Protein AF-A0A8S8Z4C3-F1 (afdb_monomer_lite)

Radius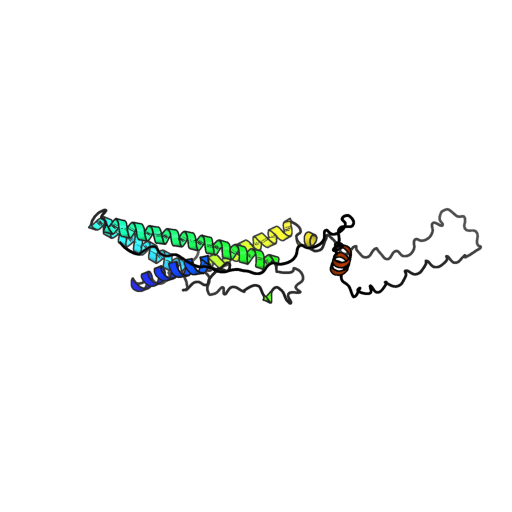 of gyration: 39.34 Å; chains: 1; bounding box: 91×54×125 Å

Secondary structure (DSSP, 8-state):
------PPPPPHHHHHHHHHHHHHHHHHHHT-SSPPPPSSTTHHHHHHHHHHHHHHHHHHHHHHH-S-HHHHHHHHHHHHHHHHHHHHHHHHHHHHHHHHHHHHHSS-TTS--SSSTTSSPPP-GGGS-HHHHHHHHHHHHHHHHHHHHTTHHHHHH-S------------PPP--TTS---S---PPPPPPPPPPPPP-----SS-HHHHHHHHS---SS-SS-PPPPPPPP----------------

Foldseek 3Di:
DDPPPQDPQDDPVVLVVLLVQLVVLLVVLVVDLAADFRPDPPSVSSLVSSLVVLVVVLVVCCVPPNDDPVSVVSVVVSVVSVVSVVSSVVSNLSSLLVLLLVLLVQDDPPPPPPDRNVPRDDDPCVRDDPVSVVSSVVSNVVNVVVCVVVVVVCVVVPVPDPPVPPPPPPDDDPPPVPDDDDPDDDDDDPDDPDDDPDPPPDDPPDDPVNVVVVVPPDPPDDPDDDDDDDDDDDDDDDDDDDDDDDDDD

Structure (mmCIF, N/CA/C/O backbone):
data_AF-A0A8S8Z4C3-F1
#
_entry.id   AF-A0A8S8Z4C3-F1
#
loop_
_atom_site.group_PDB
_atom_site.id
_atom_site.type_symbol
_atom_site.label_atom_id
_atom_site.label_alt_id
_atom_site.label_comp_id
_atom_site.label_asym_id
_atom_site.label_entity_id
_atom_site.lab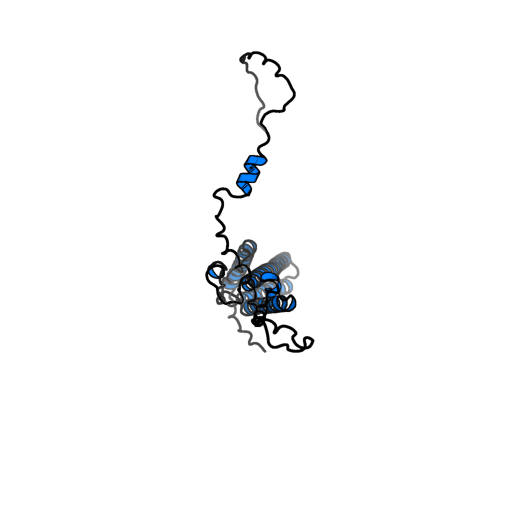el_seq_id
_atom_site.pdbx_PDB_ins_code
_atom_site.Cartn_x
_atom_site.Cartn_y
_atom_site.Cartn_z
_atom_site.occupancy
_atom_site.B_iso_or_equiv
_atom_site.auth_seq_id
_atom_site.auth_comp_id
_atom_site.auth_asym_id
_atom_site.auth_atom_id
_atom_site.pdbx_PDB_model_num
ATOM 1 N N . MET A 1 1 ? -16.484 -8.962 -13.373 1.00 37.50 1 MET A N 1
ATOM 2 C CA . MET A 1 1 ? -16.724 -9.722 -12.133 1.00 37.50 1 MET A CA 1
ATOM 3 C C . MET A 1 1 ? -15.417 -10.395 -11.761 1.00 37.50 1 MET A C 1
ATOM 5 O O . MET A 1 1 ? -14.929 -11.160 -12.578 1.00 37.50 1 MET A O 1
ATOM 9 N N . ASN A 1 2 ? -14.818 -10.061 -10.619 1.00 39.28 2 ASN A N 1
ATOM 10 C CA . ASN A 1 2 ? -13.717 -10.845 -10.065 1.00 39.28 2 ASN A CA 1
ATOM 11 C C . ASN A 1 2 ? -14.180 -11.305 -8.689 1.00 39.28 2 ASN A C 1
ATOM 13 O O . ASN A 1 2 ? -14.607 -10.475 -7.886 1.00 39.28 2 ASN A O 1
ATOM 17 N N . ASP A 1 3 ? -14.197 -12.617 -8.508 1.00 39.12 3 ASP A N 1
ATOM 18 C CA . ASP A 1 3 ? -14.595 -13.302 -7.290 1.00 39.12 3 ASP A CA 1
ATOM 19 C C . ASP A 1 3 ? -13.751 -12.731 -6.147 1.00 39.12 3 ASP A C 1
ATOM 21 O O . ASP A 1 3 ? -12.524 -12.864 -6.126 1.00 39.12 3 ASP A O 1
ATOM 25 N N . GLY A 1 4 ? -14.394 -11.960 -5.269 1.00 44.44 4 GLY A N 1
ATOM 26 C CA . GLY A 1 4 ? -13.768 -11.463 -4.060 1.00 44.44 4 GLY A CA 1
ATOM 27 C C . GLY A 1 4 ? -13.493 -12.675 -3.200 1.00 44.44 4 GLY A C 1
ATOM 28 O O . GLY A 1 4 ? -14.388 -13.102 -2.481 1.00 44.44 4 GLY A O 1
ATOM 29 N N . GLY A 1 5 ? -12.291 -13.242 -3.333 1.00 46.22 5 GLY A N 1
ATOM 30 C CA . GLY A 1 5 ? -11.798 -14.304 -2.473 1.00 46.22 5 GLY A CA 1
ATOM 31 C C . GLY A 1 5 ? -11.971 -13.844 -1.037 1.00 46.22 5 GLY A C 1
ATOM 32 O O . GLY A 1 5 ? -11.206 -13.004 -0.556 1.00 46.22 5 GLY A O 1
ATOM 33 N N . ASP A 1 6 ? -13.049 -14.321 -0.420 1.00 54.38 6 ASP A N 1
ATOM 34 C CA . ASP A 1 6 ? -13.519 -13.874 0.878 1.00 54.38 6 ASP A CA 1
ATOM 35 C C . ASP A 1 6 ? -12.484 -14.353 1.887 1.00 54.38 6 ASP A C 1
ATOM 37 O O . ASP A 1 6 ? -12.445 -15.520 2.286 1.00 54.38 6 ASP A O 1
ATOM 41 N N . ALA A 1 7 ? -11.524 -13.476 2.182 1.00 65.06 7 ALA A N 1
ATOM 42 C CA . ALA A 1 7 ? -10.477 -13.777 3.133 1.00 65.06 7 ALA A CA 1
ATOM 43 C C . ALA A 1 7 ? -11.169 -14.165 4.448 1.00 65.06 7 ALA A C 1
ATOM 45 O O . ALA A 1 7 ? -12.062 -13.439 4.896 1.00 65.06 7 ALA A O 1
ATOM 46 N N . PRO A 1 8 ? -10.792 -15.295 5.070 1.00 79.75 8 PRO A N 1
ATOM 47 C CA . PRO A 1 8 ? -11.496 -15.812 6.232 1.00 79.75 8 PRO A CA 1
ATOM 48 C C . PRO A 1 8 ? -11.616 -14.731 7.305 1.00 79.75 8 PRO A C 1
ATOM 50 O O . PRO A 1 8 ? -10.651 -14.017 7.591 1.00 79.75 8 PRO A O 1
ATOM 53 N N . ARG A 1 9 ? -12.819 -14.593 7.875 1.00 90.00 9 ARG A N 1
ATOM 54 C CA . ARG A 1 9 ? -13.124 -13.546 8.854 1.00 90.00 9 ARG A CA 1
ATOM 55 C C . ARG A 1 9 ? -12.132 -13.592 10.016 1.00 90.00 9 ARG A C 1
ATOM 57 O O . ARG A 1 9 ? -12.025 -14.600 10.714 1.00 90.00 9 ARG A O 1
ATOM 64 N N . LEU A 1 10 ? -11.442 -12.480 10.243 1.00 92.56 10 LEU A N 1
ATOM 65 C CA . LEU A 1 10 ? -10.405 -12.376 11.261 1.00 92.56 10 LEU A CA 1
ATOM 66 C C . LEU A 1 10 ? -11.000 -12.242 12.668 1.00 92.56 10 LEU A C 1
ATOM 68 O O . LEU A 1 10 ? -11.960 -11.505 12.904 1.00 92.56 10 LEU A O 1
ATOM 72 N N . ASN A 1 11 ? -10.393 -12.932 13.632 1.00 95.00 11 ASN A N 1
ATOM 73 C CA . ASN A 1 11 ? -10.704 -12.770 15.049 1.00 95.00 11 ASN A CA 1
ATOM 74 C C . ASN A 1 11 ? -9.998 -11.535 15.647 1.00 95.00 11 ASN A C 1
ATOM 76 O O . ASN A 1 11 ? -9.065 -10.978 15.070 1.00 95.00 11 ASN A O 1
ATOM 80 N N . LYS A 1 12 ? -10.402 -11.117 16.854 1.00 93.94 12 LYS A N 1
ATOM 81 C CA . LYS A 1 12 ? -9.874 -9.901 17.503 1.00 93.94 12 LYS A CA 1
ATOM 82 C C . LYS A 1 12 ? -8.351 -9.911 17.697 1.00 93.94 12 LYS A C 1
ATOM 84 O O . LYS A 1 12 ? -7.715 -8.870 17.566 1.00 93.94 12 LYS A O 1
ATOM 89 N N . HIS A 1 13 ? -7.761 -11.068 17.997 1.00 96.25 13 HIS A N 1
ATOM 90 C CA . HIS A 1 13 ? -6.309 -11.192 18.135 1.00 96.25 13 HIS A CA 1
ATOM 91 C C . HIS A 1 13 ? -5.609 -11.022 16.781 1.00 96.25 13 HIS A C 1
ATOM 93 O O . HIS A 1 13 ? -4.647 -10.268 16.676 1.00 96.25 13 HIS A O 1
ATOM 99 N N . GLN A 1 14 ? -6.124 -11.668 15.733 1.00 96.25 14 GLN A N 1
ATOM 100 C CA . GLN A 1 14 ? -5.611 -11.532 14.372 1.00 96.25 14 GLN A CA 1
ATOM 101 C C . GLN A 1 14 ? -5.693 -10.081 13.889 1.00 96.25 14 GLN A C 1
ATOM 103 O O . GLN A 1 14 ? -4.719 -9.587 13.335 1.00 96.25 14 GLN A O 1
ATOM 108 N N . LEU A 1 15 ? -6.786 -9.366 14.173 1.00 97.00 15 LEU A N 1
ATOM 109 C CA . LEU A 1 15 ? -6.924 -7.945 13.834 1.00 97.00 15 LEU A CA 1
ATOM 110 C C . LEU A 1 15 ? -5.824 -7.076 14.464 1.00 97.00 15 LEU A C 1
ATOM 112 O O . LEU A 1 15 ? -5.254 -6.223 13.786 1.00 97.00 15 LEU A O 1
ATOM 116 N N . LEU A 1 16 ? -5.473 -7.325 15.731 1.00 96.75 16 LEU A N 1
ATOM 117 C CA . LEU A 1 16 ? -4.364 -6.629 16.395 1.00 96.75 16 LEU A CA 1
ATOM 118 C C . LEU A 1 16 ? -3.007 -6.976 15.771 1.00 96.75 16 LEU A C 1
ATOM 120 O O . LEU A 1 16 ? -2.140 -6.110 15.659 1.00 96.75 16 LEU A O 1
ATOM 124 N N . THR A 1 17 ? -2.806 -8.228 15.358 1.00 97.56 17 THR A N 1
ATOM 125 C CA . THR A 1 17 ? -1.595 -8.631 14.632 1.00 97.56 17 THR A CA 1
ATOM 126 C C . THR A 1 17 ? -1.506 -7.935 13.276 1.00 97.56 17 THR A C 1
ATOM 128 O O . THR A 1 17 ? -0.437 -7.440 12.927 1.00 97.56 17 THR A O 1
ATOM 131 N N . ILE A 1 18 ? -2.617 -7.829 12.541 1.00 98.06 18 ILE A N 1
ATOM 132 C CA . ILE A 1 18 ? -2.662 -7.126 11.255 1.00 98.06 18 ILE A CA 1
ATOM 133 C C . ILE A 1 18 ? -2.342 -5.643 11.433 1.00 98.06 18 ILE A C 1
ATOM 135 O O . ILE A 1 18 ? -1.496 -5.123 10.710 1.00 98.06 18 ILE A O 1
ATOM 139 N N . GLU A 1 19 ? -2.921 -4.976 12.431 1.00 98.06 19 GLU A N 1
ATOM 140 C CA . GLU A 1 19 ? -2.606 -3.576 12.743 1.00 98.06 19 GLU A CA 1
ATOM 141 C C . GLU A 1 19 ? -1.113 -3.369 13.031 1.00 98.06 19 GLU A C 1
ATOM 143 O O . GLU A 1 19 ? -0.494 -2.462 12.476 1.00 98.06 19 GLU A O 1
ATOM 148 N N . LYS A 1 20 ? -0.500 -4.239 13.845 1.00 98.19 20 LYS A N 1
ATOM 149 C CA . LYS A 1 20 ? 0.949 -4.189 14.100 1.00 98.19 20 LYS A CA 1
ATOM 150 C C . LYS A 1 20 ? 1.749 -4.396 12.818 1.00 98.19 20 LYS A C 1
ATOM 152 O O . LYS A 1 20 ? 2.650 -3.613 12.529 1.00 98.19 20 LYS A O 1
ATOM 157 N N . SER A 1 21 ? 1.380 -5.403 12.028 1.00 97.88 21 SER A N 1
ATOM 158 C CA . SER A 1 21 ? 2.057 -5.716 10.770 1.00 97.88 21 SER A CA 1
ATOM 159 C C . SER A 1 21 ? 1.956 -4.575 9.751 1.00 97.88 21 SER A C 1
ATOM 161 O O . SER A 1 21 ? 2.918 -4.326 9.033 1.00 97.88 21 SER A O 1
ATOM 163 N N . LEU A 1 22 ? 0.848 -3.824 9.741 1.00 98.44 22 LEU A N 1
ATOM 164 C CA . LEU A 1 22 ? 0.665 -2.637 8.907 1.00 98.44 22 LEU A CA 1
ATOM 165 C C . LEU A 1 22 ? 1.674 -1.545 9.270 1.00 98.44 22 LEU A C 1
ATOM 167 O O . LEU A 1 22 ? 2.366 -1.033 8.390 1.00 98.44 22 LEU A O 1
ATOM 171 N N . PHE A 1 23 ? 1.802 -1.218 10.558 1.00 98.38 23 PHE A N 1
ATOM 172 C CA . PHE A 1 23 ? 2.771 -0.218 11.010 1.00 98.38 23 PHE A CA 1
ATOM 173 C C . PHE A 1 23 ? 4.218 -0.662 10.774 1.00 98.38 23 PHE A C 1
ATOM 175 O O . PHE A 1 23 ? 5.055 0.141 10.354 1.00 98.38 23 PHE A O 1
ATOM 182 N N . GLU A 1 24 ? 4.524 -1.936 11.013 1.00 97.94 24 GLU A N 1
ATOM 183 C CA . GLU A 1 24 ? 5.851 -2.499 10.759 1.00 97.94 24 GLU A CA 1
ATOM 184 C C . GLU A 1 24 ? 6.206 -2.478 9.271 1.00 97.94 24 GLU A C 1
ATOM 186 O O . GLU A 1 24 ? 7.305 -2.051 8.912 1.00 97.94 24 GLU A O 1
ATOM 191 N N . LEU A 1 25 ? 5.278 -2.883 8.402 1.00 98.00 25 LEU A N 1
ATOM 192 C CA . LEU A 1 25 ? 5.465 -2.863 6.956 1.00 98.00 25 LEU A CA 1
ATOM 193 C C . LEU A 1 25 ? 5.648 -1.431 6.443 1.00 98.00 25 LEU A C 1
ATOM 195 O O . LEU A 1 25 ? 6.581 -1.177 5.685 1.00 98.00 25 LEU A O 1
ATOM 199 N N . ALA A 1 26 ? 4.833 -0.477 6.905 1.00 97.75 26 ALA A N 1
ATOM 200 C CA . ALA A 1 26 ? 4.987 0.940 6.565 1.00 97.75 26 ALA A CA 1
ATOM 201 C C . ALA A 1 26 ? 6.362 1.483 6.962 1.00 97.75 26 ALA A C 1
ATOM 203 O O . ALA A 1 26 ? 7.006 2.193 6.186 1.00 97.75 26 ALA A O 1
ATOM 204 N N . ARG A 1 27 ? 6.855 1.102 8.144 1.00 97.50 27 ARG A N 1
ATOM 205 C CA . ARG A 1 27 ? 8.189 1.490 8.605 1.00 97.50 27 ARG A CA 1
ATOM 206 C C . ARG A 1 27 ? 9.293 0.893 7.733 1.00 97.50 27 ARG A C 1
ATOM 208 O O . ARG A 1 27 ? 10.196 1.629 7.346 1.00 97.50 27 ARG A O 1
ATOM 215 N N . LYS A 1 28 ? 9.208 -0.404 7.414 1.00 97.00 28 LYS A N 1
ATOM 216 C CA . LYS A 1 28 ? 10.177 -1.103 6.552 1.00 97.00 28 LYS A CA 1
ATOM 217 C C . LYS A 1 28 ? 10.195 -0.511 5.144 1.00 97.00 28 LYS A C 1
ATOM 219 O O . LYS A 1 28 ? 11.266 -0.168 4.650 1.00 97.00 28 LYS A O 1
ATOM 224 N N . GLN A 1 29 ? 9.022 -0.307 4.542 1.00 96.62 29 GLN A N 1
ATOM 225 C CA . GLN A 1 29 ? 8.905 0.253 3.197 1.00 96.62 29 GLN A CA 1
ATOM 226 C C . GLN A 1 29 ? 9.472 1.669 3.126 1.00 96.62 29 GLN A C 1
ATOM 228 O O . GLN A 1 29 ? 10.142 2.007 2.162 1.00 96.62 29 GLN A O 1
ATOM 233 N N . LYS A 1 30 ? 9.269 2.499 4.156 1.00 96.19 30 LYS A N 1
ATOM 234 C CA . LYS A 1 30 ? 9.822 3.861 4.185 1.00 96.19 30 LYS A CA 1
ATOM 235 C C . LYS A 1 30 ? 11.354 3.895 4.089 1.00 96.19 30 LYS A C 1
ATOM 237 O O . LYS A 1 30 ? 11.903 4.876 3.602 1.00 96.19 30 LYS A O 1
ATOM 242 N N . SER A 1 31 ? 12.032 2.857 4.575 1.00 93.38 31 SER A N 1
ATOM 243 C CA . SER A 1 31 ? 13.496 2.742 4.533 1.00 93.38 31 SER A CA 1
ATOM 244 C C . SER A 1 31 ? 14.043 2.023 3.296 1.00 93.38 31 SER A C 1
ATOM 246 O O . SER A 1 31 ? 15.258 1.912 3.169 1.00 93.38 31 SER A O 1
ATOM 248 N N . GLN A 1 32 ? 13.184 1.510 2.412 1.00 90.88 32 GLN A N 1
ATOM 249 C CA . GLN A 1 32 ? 13.591 0.693 1.270 1.00 90.88 32 GLN A CA 1
ATOM 250 C C . GLN A 1 32 ? 13.016 1.253 -0.033 1.00 90.88 32 GLN A C 1
ATOM 252 O O . GLN A 1 32 ? 11.816 1.498 -0.140 1.00 90.88 32 GLN A O 1
ATOM 257 N N . ALA A 1 33 ? 13.877 1.418 -1.037 1.00 86.62 33 ALA A N 1
ATOM 258 C CA . ALA A 1 33 ? 13.466 1.804 -2.390 1.00 86.62 33 ALA A CA 1
ATOM 259 C C . ALA A 1 33 ? 12.796 0.644 -3.154 1.00 86.62 33 ALA A C 1
ATOM 261 O O . ALA A 1 33 ? 12.087 0.858 -4.130 1.00 86.62 33 ALA A O 1
ATOM 262 N N . ILE A 1 34 ? 12.994 -0.591 -2.688 1.00 90.69 34 ILE A N 1
ATOM 263 C CA . ILE A 1 34 ? 12.440 -1.804 -3.291 1.00 90.69 34 ILE A CA 1
ATOM 264 C C . ILE A 1 34 ? 11.135 -2.173 -2.566 1.00 90.69 34 ILE A C 1
ATOM 266 O O . ILE A 1 34 ? 11.034 -1.968 -1.349 1.00 90.69 34 ILE A O 1
ATOM 270 N N . PRO A 1 35 ? 10.108 -2.674 -3.277 1.00 94.06 35 PRO A N 1
ATOM 271 C CA . PRO A 1 35 ? 8.883 -3.155 -2.649 1.00 94.06 35 PRO A CA 1
ATOM 272 C C . PRO A 1 35 ? 9.168 -4.227 -1.593 1.00 94.06 35 PRO A C 1
ATOM 274 O O . PRO A 1 35 ? 9.765 -5.256 -1.882 1.00 94.06 35 PRO A O 1
ATOM 277 N N . VAL A 1 36 ? 8.725 -3.985 -0.361 1.00 95.88 36 VAL A N 1
ATOM 278 C CA . VAL A 1 36 ? 8.862 -4.938 0.747 1.00 95.88 36 VAL A CA 1
ATOM 279 C C . VAL A 1 36 ? 7.817 -6.041 0.605 1.00 95.88 36 VAL A C 1
ATOM 281 O O . VAL A 1 36 ? 6.672 -5.781 0.233 1.00 95.88 36 VAL A O 1
ATOM 284 N N . ASP A 1 37 ? 8.171 -7.266 0.960 1.00 95.88 37 ASP A N 1
ATOM 285 C CA . ASP A 1 37 ? 7.231 -8.385 0.979 1.00 95.88 37 ASP A CA 1
ATOM 286 C C . ASP A 1 37 ? 6.060 -8.164 1.940 1.00 95.88 37 ASP A C 1
ATOM 288 O O . ASP A 1 37 ? 6.213 -7.625 3.044 1.00 95.88 37 ASP A O 1
ATOM 292 N N . LEU A 1 38 ? 4.873 -8.620 1.535 1.00 96.19 38 LEU A N 1
ATOM 293 C CA . LEU A 1 38 ? 3.713 -8.615 2.413 1.00 96.19 38 LEU A CA 1
ATOM 294 C C . LEU A 1 38 ? 3.900 -9.663 3.525 1.00 96.19 38 LEU A C 1
ATOM 296 O O . LEU A 1 38 ? 4.363 -10.776 3.265 1.00 96.19 38 LEU A O 1
ATOM 300 N N . PRO A 1 39 ? 3.524 -9.342 4.776 1.00 94.44 39 PRO A N 1
ATOM 301 C CA . PRO A 1 39 ? 3.736 -10.233 5.915 1.00 94.44 39 PRO A CA 1
ATOM 302 C C . PRO A 1 39 ? 2.797 -11.445 5.907 1.00 94.44 39 PRO A C 1
ATOM 304 O O . PRO A 1 39 ? 3.111 -12.465 6.518 1.00 94.44 39 PRO A O 1
ATOM 307 N N . VAL A 1 40 ? 1.639 -11.326 5.250 1.00 92.38 40 VAL A N 1
ATOM 308 C CA . VAL A 1 40 ? 0.621 -12.375 5.140 1.00 92.38 40 VAL A CA 1
ATOM 309 C C . VAL A 1 40 ? -0.022 -12.358 3.748 1.00 92.38 40 VAL A C 1
ATOM 311 O O . VAL A 1 40 ? -0.118 -11.288 3.137 1.00 92.38 40 VAL A O 1
ATOM 314 N N . PRO A 1 41 ? -0.520 -13.506 3.254 1.00 90.88 41 PRO A N 1
ATOM 315 C CA . PRO A 1 41 ? -1.389 -13.542 2.082 1.00 90.88 41 PRO A CA 1
ATOM 316 C C . PRO A 1 41 ? -2.656 -12.705 2.302 1.00 90.88 41 PRO A C 1
ATOM 318 O O . PRO A 1 41 ? -3.131 -12.581 3.431 1.00 90.88 41 PRO A O 1
ATOM 321 N N . ALA A 1 42 ? -3.220 -12.146 1.226 1.00 92.31 42 ALA A N 1
ATOM 322 C CA . ALA A 1 42 ? -4.431 -11.315 1.280 1.00 92.31 42 ALA A CA 1
ATOM 323 C C . ALA A 1 42 ? -4.352 -10.176 2.325 1.00 92.31 42 ALA A C 1
ATOM 325 O O . ALA A 1 42 ? -5.330 -9.850 3.010 1.00 92.31 42 ALA A O 1
ATOM 326 N N . PHE A 1 43 ? -3.168 -9.571 2.467 1.00 96.25 43 PHE A N 1
ATOM 327 C CA . PHE A 1 43 ? -2.898 -8.510 3.439 1.00 96.25 43 PHE A CA 1
ATOM 328 C C . PHE A 1 43 ? -3.872 -7.333 3.306 1.00 96.25 43 PHE A C 1
ATOM 330 O O . PHE A 1 43 ? -4.450 -6.903 4.302 1.00 96.25 43 PHE A O 1
ATOM 337 N N . TRP A 1 44 ? -4.120 -6.847 2.088 1.00 96.81 44 TRP A N 1
ATOM 338 C CA . TRP A 1 44 ? -5.021 -5.713 1.867 1.00 96.81 44 TRP A CA 1
ATOM 339 C C . TRP A 1 44 ? -6.470 -6.023 2.250 1.00 96.81 44 TRP A C 1
ATOM 341 O O . TRP A 1 44 ? -7.115 -5.204 2.906 1.00 96.81 44 TRP A O 1
ATOM 351 N N . SER A 1 45 ? -6.955 -7.232 1.954 1.00 96.31 45 SER A N 1
ATOM 352 C CA . SER A 1 45 ? -8.267 -7.700 2.418 1.00 96.31 45 SER A CA 1
ATOM 353 C C . SER A 1 45 ? -8.335 -7.754 3.948 1.00 96.31 45 SER A C 1
ATOM 355 O O . SER A 1 45 ? -9.317 -7.317 4.546 1.00 96.31 45 SER A O 1
ATOM 357 N N . SER A 1 46 ? -7.262 -8.217 4.596 1.00 97.06 46 SER A N 1
ATOM 358 C CA . SER A 1 46 ? -7.141 -8.264 6.060 1.00 97.06 46 SER A CA 1
ATOM 359 C C . SER A 1 46 ? -7.155 -6.867 6.696 1.00 97.06 46 SER A C 1
ATOM 361 O O . SER A 1 46 ? -7.813 -6.648 7.714 1.00 97.06 46 SER A O 1
ATOM 363 N N . VAL A 1 47 ? -6.477 -5.894 6.078 1.00 98.00 47 VAL A N 1
ATOM 364 C CA . VAL A 1 47 ? -6.522 -4.475 6.473 1.00 98.00 47 VAL A CA 1
ATOM 365 C C . VAL A 1 47 ? -7.928 -3.895 6.280 1.00 98.00 47 VAL A C 1
ATOM 367 O O . VAL A 1 47 ? -8.402 -3.142 7.131 1.00 98.00 47 VAL A O 1
ATOM 370 N N . GLY A 1 48 ? -8.631 -4.286 5.213 1.00 97.69 48 GLY A N 1
ATOM 371 C CA . GLY A 1 48 ? -10.036 -3.935 4.996 1.00 97.69 48 GLY A CA 1
ATOM 372 C C . GLY A 1 48 ? -10.943 -4.421 6.130 1.00 97.69 48 GLY A C 1
ATOM 373 O O . GLY A 1 48 ? -11.705 -3.629 6.686 1.00 97.69 48 GLY A O 1
ATOM 374 N N . GLN A 1 49 ? -10.801 -5.684 6.548 1.00 97.62 49 GLN A N 1
ATOM 375 C CA . GLN A 1 49 ? -11.542 -6.232 7.693 1.00 97.62 49 GLN A CA 1
ATOM 376 C C . GLN A 1 49 ? -11.221 -5.499 9.005 1.00 97.62 49 GLN A C 1
ATOM 378 O O . GLN A 1 49 ? -12.120 -5.250 9.809 1.00 97.62 49 GLN A O 1
ATOM 383 N N . LEU A 1 50 ? -9.958 -5.107 9.220 1.00 98.19 50 LEU A N 1
ATOM 384 C CA . LEU A 1 50 ? -9.555 -4.291 10.370 1.00 98.19 50 LEU A CA 1
ATOM 385 C C . LEU A 1 50 ? -10.264 -2.934 10.388 1.00 98.19 50 LEU A C 1
ATOM 387 O O . LEU A 1 50 ? -10.807 -2.549 11.424 1.00 98.19 50 LEU A O 1
ATOM 391 N N . LEU A 1 51 ? -10.280 -2.220 9.262 1.00 98.44 51 LEU A N 1
ATOM 392 C CA . LEU A 1 51 ? -10.947 -0.921 9.162 1.00 98.44 51 LEU A CA 1
ATOM 393 C C . LEU A 1 51 ? -12.452 -1.043 9.417 1.00 98.44 51 LEU A C 1
ATOM 395 O O . LEU A 1 51 ? -12.981 -0.302 10.242 1.00 98.44 51 LEU A O 1
ATOM 399 N N . GLN A 1 52 ? -13.113 -2.029 8.804 1.00 98.19 52 GLN A N 1
ATOM 400 C CA . GLN A 1 52 ? -14.540 -2.295 9.016 1.00 98.19 52 GLN A CA 1
ATOM 401 C C . GLN A 1 52 ? -14.856 -2.626 10.480 1.00 98.19 52 GLN A C 1
ATOM 403 O O . GLN A 1 52 ? -15.825 -2.115 11.039 1.00 98.19 52 GLN A O 1
ATOM 408 N N . HIS A 1 53 ? -14.027 -3.445 11.134 1.00 98.06 53 HIS A N 1
ATOM 409 C CA . HIS A 1 53 ? -14.186 -3.751 12.555 1.00 98.06 53 HIS A CA 1
ATOM 410 C C . HIS A 1 53 ? -14.067 -2.491 13.425 1.00 98.06 53 HIS A C 1
ATOM 412 O O . HIS A 1 53 ? -14.868 -2.291 14.334 1.00 98.06 53 HIS A O 1
ATOM 418 N N . LEU A 1 54 ? -13.076 -1.633 13.166 1.00 98.19 54 LEU A N 1
ATOM 419 C CA . LEU A 1 54 ? -12.877 -0.395 13.926 1.00 98.19 54 LEU A CA 1
ATOM 420 C C . LEU A 1 54 ? -13.996 0.629 13.691 1.00 98.19 54 LEU A C 1
ATOM 422 O O . LEU A 1 54 ? -14.381 1.338 14.619 1.00 98.19 54 LEU A O 1
ATOM 426 N N . GLU A 1 55 ? -14.527 0.699 12.471 1.00 98.38 55 GLU A N 1
ATOM 427 C CA . GLU A 1 55 ? -15.700 1.509 12.134 1.00 98.38 55 GLU A CA 1
ATOM 428 C C . GLU A 1 55 ? -16.950 1.024 12.873 1.00 98.38 55 GLU A C 1
ATOM 430 O O . GLU A 1 55 ? -17.666 1.839 13.457 1.00 98.38 55 GLU A O 1
ATOM 435 N N . ALA A 1 56 ? -17.184 -0.291 12.897 1.00 98.00 56 ALA A N 1
ATOM 436 C CA . ALA A 1 56 ? -18.306 -0.890 13.610 1.00 98.00 56 ALA A CA 1
ATOM 437 C C . ALA A 1 56 ? -18.210 -0.657 15.127 1.00 98.00 56 ALA A C 1
ATOM 439 O O . ALA A 1 56 ? -19.176 -0.189 15.724 1.00 98.00 56 ALA A O 1
ATOM 440 N N . ASP A 1 57 ? -17.039 -0.891 15.729 1.00 96.88 57 ASP A N 1
ATOM 441 C CA . ASP A 1 57 ? -16.790 -0.667 17.163 1.00 96.88 57 ASP A CA 1
ATOM 442 C C . ASP A 1 57 ? -16.970 0.816 17.549 1.00 96.88 57 ASP A C 1
ATOM 444 O O . ASP A 1 57 ? -17.543 1.149 18.591 1.00 96.88 57 ASP A O 1
ATOM 448 N N . LEU A 1 58 ? -16.537 1.744 16.687 1.00 98.25 58 LEU A N 1
ATOM 449 C CA . LEU A 1 58 ? -16.789 3.174 16.872 1.00 98.25 58 LEU A CA 1
ATOM 450 C C . LEU A 1 58 ? -18.288 3.503 16.791 1.00 98.25 58 LEU A C 1
ATOM 452 O O . LEU A 1 58 ? -18.799 4.226 17.647 1.00 98.25 58 LEU A O 1
ATOM 456 N N . ALA A 1 59 ? -18.989 2.982 15.782 1.00 98.25 59 ALA A N 1
ATOM 457 C CA . ALA A 1 59 ? -20.413 3.235 15.582 1.00 98.25 59 ALA A CA 1
ATOM 458 C C . ALA A 1 59 ? -21.271 2.674 16.726 1.00 98.25 59 ALA A C 1
ATOM 460 O O . ALA A 1 59 ? -22.204 3.341 17.171 1.00 98.25 59 ALA A O 1
ATOM 461 N N . GLU A 1 60 ? -20.935 1.485 17.229 1.00 97.62 60 GLU A N 1
ATOM 462 C CA . GLU A 1 60 ? -21.567 0.870 18.400 1.00 97.62 60 GLU A CA 1
ATOM 463 C C . GLU A 1 60 ? -21.355 1.733 19.649 1.00 97.62 60 GLU A C 1
ATOM 465 O O . GLU A 1 60 ? -22.315 2.108 20.315 1.00 97.62 60 GLU A O 1
ATOM 470 N N . THR A 1 61 ? -20.123 2.198 19.887 1.00 97.94 61 THR A N 1
ATOM 471 C CA . THR A 1 61 ? -19.814 3.087 21.024 1.00 97.94 61 THR A CA 1
ATOM 472 C C . THR A 1 61 ? -20.626 4.384 20.984 1.00 97.94 61 THR A C 1
ATOM 474 O O . THR A 1 61 ? -21.140 4.831 22.011 1.00 97.94 61 THR A O 1
ATOM 477 N N . ILE A 1 62 ? -20.753 4.996 19.802 1.00 98.06 62 ILE A N 1
ATOM 478 C CA . ILE A 1 62 ? -21.540 6.222 19.619 1.00 98.06 62 ILE A CA 1
ATOM 479 C C . ILE A 1 62 ? -23.032 5.949 19.826 1.00 98.06 62 ILE A C 1
ATOM 481 O O . ILE A 1 62 ? -23.722 6.783 20.409 1.00 98.06 62 ILE A O 1
ATOM 485 N N . ARG A 1 63 ? -23.539 4.799 19.375 1.00 97.94 63 ARG A N 1
ATOM 486 C CA . ARG A 1 63 ? -24.947 4.426 19.547 1.00 97.94 63 ARG A CA 1
ATOM 487 C C . ARG A 1 63 ? -25.297 4.172 21.013 1.00 97.94 63 ARG A C 1
ATOM 489 O O . ARG A 1 63 ? -26.330 4.650 21.468 1.00 97.94 63 ARG A O 1
ATOM 496 N N . ASP A 1 64 ? -24.432 3.470 21.737 1.00 97.25 64 ASP A N 1
ATOM 497 C CA . ASP A 1 64 ? -24.701 3.037 23.110 1.00 97.25 64 ASP A CA 1
ATOM 498 C C . ASP A 1 64 ? -24.479 4.149 24.138 1.00 97.25 64 ASP A C 1
ATOM 500 O O . ASP A 1 64 ? -25.186 4.230 25.141 1.00 97.25 64 ASP A O 1
ATOM 504 N N . ARG A 1 65 ? -23.461 4.992 23.922 1.00 94.69 65 ARG A N 1
ATOM 505 C CA . ARG A 1 65 ? -22.989 5.968 24.921 1.00 94.69 65 ARG A CA 1
ATOM 506 C C . ARG A 1 65 ? -22.939 7.405 24.406 1.00 94.69 65 ARG A C 1
ATOM 508 O O . ARG A 1 65 ? -22.647 8.312 25.182 1.00 94.69 65 ARG A O 1
ATOM 515 N N . GLY A 1 66 ? -23.205 7.635 23.122 1.00 94.88 66 GLY A N 1
ATOM 516 C CA . GLY A 1 66 ? -23.044 8.942 22.488 1.00 94.88 66 GLY A CA 1
ATOM 517 C C . GLY A 1 66 ? -21.583 9.300 22.195 1.00 94.88 66 GLY A C 1
ATOM 518 O O . GLY A 1 66 ? -20.664 8.483 22.298 1.00 94.88 66 GLY A O 1
ATOM 519 N N . MET A 1 67 ? -21.350 10.562 21.823 1.00 95.81 67 MET A N 1
ATOM 520 C CA . MET A 1 67 ? -20.012 11.063 21.497 1.00 95.81 67 MET A CA 1
ATOM 521 C C . MET A 1 67 ? -19.191 11.347 22.763 1.00 95.81 67 MET A C 1
ATOM 523 O O . MET A 1 67 ? -19.097 12.479 23.232 1.00 95.81 67 MET A O 1
ATOM 527 N N . THR A 1 68 ? -18.593 10.299 23.320 1.00 97.19 68 THR A N 1
ATOM 528 C CA . THR A 1 68 ? -17.774 10.347 24.541 1.00 97.19 68 THR A CA 1
ATOM 529 C C . THR A 1 68 ? -16.273 10.449 24.240 1.00 97.19 68 THR A C 1
ATOM 531 O O . THR A 1 68 ? -15.838 10.325 23.094 1.00 97.19 68 THR A O 1
ATOM 534 N N . ALA A 1 69 ? -15.446 10.625 25.279 1.00 97.81 69 ALA A N 1
ATOM 535 C CA . ALA A 1 69 ? -13.984 10.567 25.154 1.00 97.81 69 ALA A CA 1
ATOM 536 C C . ALA A 1 69 ? -13.488 9.221 24.583 1.00 97.81 69 ALA A C 1
ATOM 538 O O . ALA A 1 69 ? -12.528 9.195 23.814 1.00 97.81 69 ALA A O 1
ATOM 539 N N . GLU A 1 70 ? -14.172 8.117 24.902 1.00 97.25 70 GLU A N 1
ATOM 540 C CA . GLU A 1 70 ? -13.888 6.792 24.338 1.00 97.25 70 GLU A CA 1
ATOM 541 C C . GLU A 1 70 ? -14.126 6.772 22.819 1.00 97.25 70 GLU A C 1
ATOM 543 O O . GLU A 1 70 ? -13.245 6.359 22.061 1.00 97.25 70 GLU A O 1
ATOM 548 N N . ALA A 1 71 ? -15.270 7.291 22.358 1.00 98.12 71 ALA A N 1
ATOM 549 C CA . ALA A 1 71 ? -15.581 7.399 20.931 1.00 98.12 71 ALA A CA 1
ATOM 550 C C . ALA A 1 71 ? -14.574 8.299 20.192 1.00 98.12 71 ALA A C 1
ATOM 552 O O . ALA A 1 71 ? -14.120 7.968 19.097 1.00 98.12 71 ALA A O 1
ATOM 553 N N . GLN A 1 72 ? -14.154 9.407 20.811 1.00 98.19 72 GLN A N 1
ATOM 554 C CA . GLN A 1 72 ? -13.114 10.283 20.259 1.00 98.19 72 GLN A CA 1
ATOM 555 C C . GLN A 1 72 ? -11.770 9.555 20.109 1.00 98.19 72 GLN A C 1
ATOM 557 O O . GLN A 1 72 ? -11.105 9.701 19.083 1.00 98.19 72 GLN A O 1
ATOM 562 N N . LEU A 1 73 ? -11.367 8.746 21.095 1.00 98.12 73 LEU A N 1
ATOM 563 C CA . LEU A 1 73 ? -10.128 7.968 21.024 1.00 98.12 73 LEU A CA 1
ATOM 564 C C . LEU A 1 73 ? -10.190 6.896 19.925 1.00 98.12 73 LEU A C 1
ATOM 566 O O . LEU A 1 73 ? -9.246 6.774 19.141 1.00 98.12 73 LEU A O 1
ATOM 570 N N . LYS A 1 74 ? -11.310 6.167 19.820 1.00 97.94 74 LYS A N 1
ATOM 571 C CA . LYS A 1 74 ? -11.544 5.188 18.743 1.00 97.94 74 LYS A CA 1
ATOM 572 C C . LYS A 1 74 ? -11.523 5.856 17.361 1.00 97.94 74 LYS A C 1
ATOM 574 O O . LYS A 1 74 ? -10.846 5.364 16.460 1.00 97.94 74 LYS A O 1
ATOM 579 N N . SER A 1 75 ? -12.167 7.017 17.220 1.00 98.44 75 SER A N 1
ATOM 580 C CA . SER A 1 75 ? -12.161 7.822 15.990 1.00 98.44 75 SER A CA 1
ATOM 581 C C . SER A 1 75 ? -10.749 8.269 15.592 1.00 98.44 75 SER A C 1
ATOM 583 O O . SER A 1 75 ? -10.334 8.078 14.447 1.00 98.44 75 SER A O 1
ATOM 585 N N . ARG A 1 76 ? -9.956 8.773 16.549 1.00 98.62 76 ARG A N 1
ATOM 586 C CA . ARG A 1 76 ? -8.550 9.147 16.314 1.00 98.62 76 ARG A CA 1
ATOM 587 C C . ARG A 1 76 ? -7.711 7.958 15.856 1.00 98.62 76 ARG A C 1
ATOM 589 O O . ARG A 1 76 ? -6.993 8.083 14.869 1.00 98.62 76 ARG A O 1
ATOM 596 N N . ARG A 1 77 ? -7.829 6.806 16.526 1.00 98.12 77 ARG A N 1
ATOM 597 C CA . ARG A 1 77 ? -7.103 5.579 16.154 1.00 98.12 77 ARG A CA 1
ATOM 598 C C . ARG A 1 77 ? -7.448 5.124 14.736 1.00 98.12 77 ARG A C 1
ATOM 600 O O . ARG A 1 77 ? -6.541 4.846 13.956 1.00 98.12 77 ARG A O 1
ATOM 607 N N . LEU A 1 78 ? -8.734 5.092 14.390 1.00 98.50 78 LEU A N 1
ATOM 608 C CA . LEU A 1 78 ? -9.188 4.768 13.037 1.00 98.50 78 LEU A CA 1
ATOM 609 C C . LEU A 1 78 ? -8.600 5.741 11.999 1.00 98.50 78 LEU A C 1
ATOM 611 O O . LEU A 1 78 ? -8.121 5.306 10.953 1.00 98.50 78 LEU A O 1
ATOM 615 N N . GLY A 1 79 ? -8.572 7.042 12.309 1.00 98.62 79 GLY A N 1
ATOM 616 C CA . GLY A 1 79 ? -7.918 8.058 11.483 1.00 98.62 79 GLY A CA 1
ATOM 617 C C . GLY A 1 79 ? -6.428 7.780 11.262 1.00 98.62 79 GLY A C 1
ATOM 618 O O . GLY A 1 79 ? -5.975 7.762 10.122 1.00 98.62 79 GLY A O 1
ATOM 619 N N . THR A 1 80 ? -5.677 7.485 12.326 1.00 98.56 80 THR A N 1
ATOM 620 C CA . THR A 1 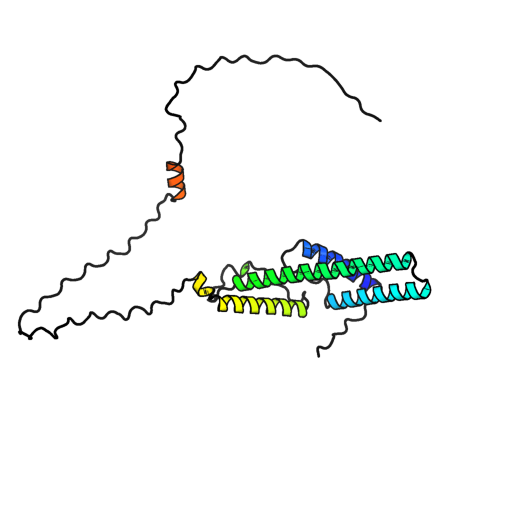80 ? -4.248 7.136 12.237 1.00 98.56 80 THR A CA 1
ATOM 621 C C . THR A 1 80 ? -4.000 5.927 11.336 1.00 98.56 80 THR A C 1
ATOM 623 O O . THR A 1 80 ? -3.087 5.954 10.512 1.00 98.56 80 THR A O 1
ATOM 626 N N . ILE A 1 81 ? -4.817 4.879 11.462 1.00 98.56 81 ILE A N 1
ATOM 627 C CA . ILE A 1 81 ? -4.676 3.665 10.649 1.00 98.56 81 ILE A CA 1
ATOM 628 C C . ILE A 1 81 ? -4.974 3.966 9.179 1.00 98.56 81 ILE A C 1
ATOM 630 O O . ILE A 1 81 ? -4.196 3.567 8.318 1.00 98.56 81 ILE A O 1
ATOM 634 N N . ARG A 1 82 ? -6.032 4.730 8.874 1.00 98.69 82 ARG A N 1
ATOM 635 C CA . ARG A 1 82 ? -6.340 5.146 7.494 1.00 98.69 82 ARG A CA 1
ATOM 636 C C . ARG A 1 82 ? -5.203 5.946 6.863 1.00 98.69 82 ARG A C 1
ATOM 638 O O . ARG A 1 82 ? -4.828 5.664 5.730 1.00 98.69 82 ARG A O 1
ATOM 645 N N . THR A 1 83 ? -4.615 6.888 7.598 1.00 98.62 83 THR A N 1
ATOM 646 C CA . THR A 1 83 ? -3.435 7.623 7.120 1.00 98.62 83 THR A CA 1
ATOM 647 C C . THR A 1 83 ? -2.272 6.674 6.838 1.00 98.62 83 THR A C 1
ATOM 649 O O . THR A 1 83 ? -1.662 6.762 5.778 1.00 98.62 83 THR A O 1
ATOM 652 N N . CYS A 1 84 ? -2.009 5.714 7.730 1.00 98.56 84 CYS A N 1
ATOM 653 C CA . CYS A 1 84 ? -0.952 4.723 7.531 1.00 98.56 84 CYS A CA 1
ATOM 654 C C . CYS A 1 84 ? -1.178 3.857 6.279 1.00 98.56 84 CYS A C 1
ATOM 656 O O . CYS A 1 84 ? -0.221 3.601 5.551 1.00 98.56 84 CYS A O 1
ATOM 658 N N . VAL A 1 85 ? -2.422 3.457 5.989 1.00 98.56 85 VAL A N 1
ATOM 659 C CA . VAL A 1 85 ? -2.778 2.736 4.753 1.00 98.56 85 VAL A CA 1
ATOM 660 C C . VAL A 1 85 ? -2.480 3.583 3.516 1.00 98.56 85 VAL A C 1
ATOM 662 O O . VAL A 1 85 ? -1.823 3.096 2.594 1.00 98.56 85 VAL A O 1
ATOM 665 N N . SER A 1 86 ? -2.905 4.849 3.496 1.00 98.38 86 SER A N 1
ATOM 666 C CA . SER A 1 86 ? -2.628 5.763 2.380 1.00 98.38 86 SER A CA 1
ATOM 667 C C . SER A 1 86 ? -1.128 5.970 2.169 1.00 98.38 86 SER A C 1
ATOM 669 O O . SER A 1 86 ? -0.635 5.877 1.043 1.00 98.38 86 SER A O 1
ATOM 671 N N . ASP A 1 87 ? -0.386 6.195 3.254 1.00 97.94 87 ASP A N 1
ATOM 672 C CA . ASP A 1 87 ? 1.060 6.392 3.211 1.00 97.94 87 ASP A CA 1
ATOM 673 C C . ASP A 1 87 ? 1.790 5.143 2.720 1.00 97.94 87 ASP A C 1
ATOM 675 O O . ASP A 1 87 ? 2.647 5.243 1.841 1.00 97.94 87 ASP A O 1
ATOM 679 N N . LEU A 1 88 ? 1.437 3.967 3.247 1.00 97.94 88 LEU A N 1
ATOM 680 C CA . LEU A 1 88 ? 2.017 2.701 2.811 1.00 97.94 88 LEU A CA 1
ATOM 681 C C . LEU A 1 88 ? 1.733 2.460 1.329 1.00 97.94 88 LEU A C 1
ATOM 683 O O . LEU A 1 88 ? 2.652 2.121 0.590 1.00 97.94 88 LEU A O 1
ATOM 687 N N . THR A 1 89 ? 0.494 2.671 0.886 1.00 97.75 89 THR A N 1
ATOM 688 C CA . THR A 1 89 ? 0.110 2.487 -0.520 1.00 97.75 89 THR A CA 1
ATOM 689 C C . THR A 1 89 ? 0.952 3.379 -1.426 1.00 97.75 89 THR A C 1
ATOM 691 O O . THR A 1 89 ? 1.549 2.898 -2.385 1.00 97.75 89 THR A O 1
ATOM 694 N N . ARG A 1 90 ? 1.091 4.664 -1.082 1.00 97.81 90 ARG A N 1
ATOM 695 C CA . ARG A 1 90 ? 1.935 5.606 -1.829 1.00 97.81 90 ARG A CA 1
ATOM 696 C C . ARG A 1 90 ? 3.394 5.151 -1.887 1.00 97.81 90 ARG A C 1
ATOM 698 O O . ARG A 1 90 ? 3.989 5.157 -2.960 1.00 97.81 90 ARG A O 1
ATOM 705 N N . LEU A 1 91 ? 3.971 4.761 -0.748 1.00 97.69 91 LEU A N 1
ATOM 706 C CA . LEU A 1 91 ? 5.358 4.292 -0.681 1.00 97.69 91 LEU A CA 1
ATOM 707 C C . LEU A 1 91 ? 5.574 3.048 -1.550 1.00 97.69 91 LEU A C 1
ATOM 709 O O . LEU A 1 91 ? 6.554 2.978 -2.287 1.00 97.69 91 LEU A O 1
ATOM 713 N N . ARG A 1 92 ? 4.642 2.094 -1.497 1.00 96.81 92 ARG A N 1
ATOM 714 C CA . ARG A 1 92 ? 4.709 0.860 -2.284 1.00 96.81 92 ARG A CA 1
ATOM 715 C C . ARG A 1 92 ? 4.569 1.121 -3.777 1.00 96.81 92 ARG A C 1
ATOM 717 O O . ARG A 1 92 ? 5.384 0.619 -4.540 1.00 96.81 92 ARG A O 1
ATOM 724 N N . LEU A 1 93 ? 3.591 1.923 -4.202 1.00 97.06 93 LEU A N 1
ATOM 725 C CA . LEU A 1 93 ? 3.409 2.254 -5.621 1.00 97.06 93 LEU A CA 1
ATOM 726 C C . LEU A 1 93 ? 4.632 2.972 -6.200 1.00 97.06 93 LEU A C 1
ATOM 728 O O . LEU A 1 93 ? 5.052 2.657 -7.312 1.00 97.06 93 LEU A O 1
ATOM 732 N N . ASN A 1 94 ? 5.251 3.873 -5.432 1.00 97.06 94 ASN A N 1
ATOM 733 C CA . ASN A 1 94 ? 6.503 4.512 -5.834 1.00 97.06 94 ASN A CA 1
ATOM 734 C C . ASN A 1 94 ? 7.626 3.482 -6.016 1.00 97.06 94 ASN A C 1
ATOM 736 O O . ASN A 1 94 ? 8.256 3.463 -7.069 1.00 97.06 94 ASN A O 1
ATOM 740 N N . ALA A 1 95 ? 7.818 2.589 -5.041 1.00 96.38 95 ALA A N 1
ATOM 741 C CA . ALA A 1 95 ? 8.829 1.535 -5.111 1.00 96.38 95 ALA A CA 1
ATOM 742 C C . ALA A 1 95 ? 8.600 0.584 -6.302 1.00 96.38 95 ALA A C 1
ATOM 744 O O . ALA A 1 95 ? 9.532 0.253 -7.031 1.00 96.38 95 ALA A O 1
ATOM 745 N N . PHE A 1 96 ? 7.350 0.176 -6.558 1.00 96.69 96 PHE A N 1
ATOM 746 C CA . PHE A 1 96 ? 7.014 -0.658 -7.716 1.00 96.69 96 PHE A CA 1
ATOM 747 C C . PHE A 1 96 ? 7.241 0.074 -9.039 1.00 96.69 96 PHE A C 1
ATOM 749 O O . PHE A 1 96 ? 7.697 -0.550 -9.994 1.00 96.69 96 PHE A O 1
ATOM 756 N N . THR A 1 97 ? 6.948 1.375 -9.101 1.00 96.75 97 THR A N 1
ATOM 757 C CA . THR A 1 97 ? 7.184 2.194 -10.297 1.00 96.75 97 THR A CA 1
ATOM 758 C C . THR A 1 97 ? 8.668 2.289 -10.600 1.00 96.75 97 THR A C 1
ATOM 760 O O . THR A 1 97 ? 9.082 1.979 -11.713 1.00 96.75 97 THR A O 1
ATOM 763 N N . GLU A 1 98 ? 9.474 2.667 -9.609 1.00 94.56 98 GLU A N 1
ATOM 764 C CA . GLU A 1 98 ? 10.926 2.769 -9.745 1.00 94.56 98 GLU A CA 1
ATOM 765 C C . GLU A 1 98 ? 11.522 1.427 -10.183 1.00 94.56 98 GLU A C 1
ATOM 767 O O . GLU A 1 98 ? 12.240 1.351 -11.182 1.00 94.56 98 GLU A O 1
ATOM 772 N N . HIS A 1 99 ? 11.118 0.344 -9.515 1.00 94.38 99 HIS A N 1
ATOM 773 C CA . HIS A 1 99 ? 11.539 -1.005 -9.861 1.00 94.38 99 HIS A CA 1
ATOM 774 C C . HIS A 1 99 ? 11.129 -1.404 -11.293 1.00 94.38 99 HIS A C 1
ATOM 776 O O . HIS A 1 99 ? 11.933 -1.961 -12.041 1.00 94.38 99 HIS A O 1
ATOM 782 N N . ALA A 1 100 ? 9.891 -1.124 -11.716 1.00 94.25 100 ALA A N 1
ATOM 783 C CA . ALA A 1 100 ? 9.409 -1.416 -13.070 1.00 94.25 100 ALA A CA 1
ATOM 784 C C . ALA A 1 100 ? 10.166 -0.627 -14.142 1.00 94.25 100 ALA A C 1
ATOM 786 O O . ALA A 1 100 ? 10.554 -1.198 -15.161 1.00 94.25 100 ALA A O 1
ATOM 787 N N . VAL A 1 101 ? 10.392 0.666 -13.921 1.00 94.38 101 VAL A N 1
ATOM 788 C CA . VAL A 1 101 ? 11.100 1.529 -14.870 1.00 94.38 101 VAL A CA 1
ATOM 789 C C . VAL A 1 101 ? 12.535 1.053 -15.040 1.00 94.38 101 VAL A C 1
ATOM 791 O O . VAL A 1 101 ? 12.943 0.722 -16.151 1.00 94.38 101 VAL A O 1
ATOM 794 N N . LEU A 1 102 ? 13.277 0.930 -13.941 1.00 91.75 102 LEU A N 1
ATOM 795 C CA . LEU A 1 102 ? 14.678 0.525 -13.981 1.00 91.75 102 LEU A CA 1
ATOM 796 C C . LEU A 1 102 ? 14.842 -0.886 -14.561 1.00 91.75 102 LEU A C 1
ATOM 798 O O . LEU A 1 102 ? 15.633 -1.074 -15.483 1.00 91.75 102 LEU A O 1
ATOM 802 N N . SER A 1 103 ? 14.036 -1.862 -14.125 1.00 89.94 103 SER A N 1
ATOM 803 C CA . SER A 1 103 ? 14.121 -3.228 -14.665 1.00 89.94 103 SER A CA 1
ATOM 804 C C . SER A 1 103 ? 13.843 -3.309 -16.168 1.00 89.94 103 SER A C 1
ATOM 806 O O . SER A 1 103 ? 14.400 -4.184 -16.821 1.00 89.94 103 SER A O 1
ATOM 808 N N . ASN A 1 104 ? 13.015 -2.433 -16.750 1.00 90.75 104 ASN A N 1
ATOM 809 C CA . ASN A 1 104 ? 12.774 -2.420 -18.202 1.00 90.75 104 ASN A CA 1
ATOM 810 C C . ASN A 1 104 ? 13.813 -1.611 -18.989 1.00 90.75 104 ASN A C 1
ATOM 812 O O . ASN A 1 104 ? 14.085 -1.931 -20.148 1.00 90.75 104 ASN A O 1
ATOM 816 N N . LEU A 1 105 ? 14.427 -0.598 -18.376 1.00 88.12 105 LEU A N 1
ATOM 817 C CA . LEU A 1 105 ? 15.542 0.132 -18.985 1.00 88.12 105 LEU A CA 1
ATOM 818 C C . LEU A 1 105 ? 16.824 -0.711 -19.025 1.00 88.12 105 LEU A C 1
ATOM 820 O O . LEU A 1 105 ? 17.564 -0.639 -20.001 1.00 88.12 105 LEU A O 1
ATOM 824 N N . LEU A 1 106 ? 17.057 -1.546 -18.008 1.00 84.50 106 LEU A N 1
ATOM 825 C CA . LEU A 1 106 ? 18.214 -2.446 -17.941 1.00 84.50 106 LEU A CA 1
ATOM 826 C C . LEU A 1 106 ? 18.085 -3.681 -18.856 1.00 84.50 106 LEU A C 1
ATOM 828 O O . LEU A 1 106 ? 19.080 -4.358 -19.116 1.00 84.50 106 LEU A O 1
ATOM 832 N N . LYS A 1 107 ? 16.885 -3.994 -19.363 1.00 78.75 107 LYS A N 1
ATOM 833 C CA . LYS A 1 107 ? 16.692 -5.067 -20.352 1.00 78.75 107 LYS A CA 1
ATOM 834 C C . LYS A 1 107 ? 17.245 -4.621 -21.710 1.00 78.75 107 LYS A C 1
ATOM 836 O O . LYS A 1 107 ? 16.629 -3.808 -22.402 1.00 78.75 107 LYS A O 1
ATOM 841 N N . SER A 1 108 ? 18.400 -5.169 -22.095 1.00 61.47 108 SER A N 1
ATOM 842 C CA . SER A 1 108 ? 18.973 -4.979 -23.433 1.00 61.47 108 SER A CA 1
ATOM 843 C C . SER A 1 108 ? 18.086 -5.640 -24.508 1.00 61.47 108 SER A C 1
ATOM 845 O O . SER A 1 108 ? 17.627 -6.763 -24.293 1.00 61.47 108 SER A O 1
ATOM 847 N N . PRO A 1 109 ? 17.855 -5.005 -25.676 1.00 60.22 109 PRO A N 1
ATOM 848 C CA . PRO A 1 109 ? 17.021 -5.564 -26.747 1.00 60.22 109 PRO A CA 1
ATOM 849 C C . PRO A 1 109 ? 17.616 -6.798 -27.438 1.00 60.22 109 PRO A C 1
ATOM 851 O O . PRO A 1 109 ? 16.882 -7.524 -28.099 1.00 60.22 109 PRO A O 1
ATOM 854 N N . GLN A 1 110 ? 18.931 -7.017 -27.329 1.00 52.69 110 GLN A N 1
ATOM 855 C CA . GLN A 1 110 ? 19.658 -8.040 -28.092 1.00 52.69 110 GLN A CA 1
ATOM 856 C C . GLN A 1 110 ? 19.897 -9.360 -27.338 1.00 52.69 110 GLN A C 1
ATOM 858 O O . GLN A 1 110 ? 20.579 -10.232 -27.857 1.00 52.69 110 GLN A O 1
ATOM 863 N N . GLY A 1 111 ? 19.344 -9.555 -26.138 1.00 52.47 111 GLY A N 1
ATOM 864 C CA . GLY A 1 111 ? 19.444 -10.852 -25.452 1.00 52.47 111 GLY A CA 1
ATOM 865 C C . GLY A 1 111 ? 20.832 -11.216 -24.902 1.00 52.47 111 GLY A C 1
ATOM 866 O O . GLY A 1 111 ? 20.931 -12.213 -24.195 1.00 52.47 111 GLY A O 1
ATOM 867 N N . ASP A 1 112 ? 21.867 -10.392 -25.108 1.00 46.53 112 ASP A N 1
ATOM 868 C CA . ASP A 1 112 ? 23.146 -10.499 -24.389 1.00 46.53 112 ASP A CA 1
ATOM 869 C C . ASP A 1 112 ? 22.984 -9.967 -22.956 1.00 46.53 112 ASP A C 1
ATOM 871 O O . ASP A 1 112 ? 23.434 -8.893 -22.556 1.00 46.53 112 ASP A O 1
ATOM 875 N N . THR A 1 113 ? 22.225 -10.723 -22.168 1.00 48.91 113 THR A N 1
ATOM 876 C CA . THR A 1 113 ? 21.945 -10.469 -20.758 1.00 48.91 113 THR A CA 1
ATOM 877 C C . THR A 1 113 ? 22.928 -11.254 -19.900 1.00 48.91 113 THR A C 1
ATOM 879 O O . THR A 1 113 ? 22.527 -12.102 -19.106 1.00 48.91 113 THR A O 1
ATOM 882 N N . VAL A 1 114 ? 24.226 -11.020 -20.062 1.00 46.28 114 VAL A N 1
ATOM 883 C CA . VAL A 1 114 ? 25.234 -11.667 -19.214 1.00 46.28 114 VAL A CA 1
ATOM 884 C C . VAL A 1 114 ? 26.122 -10.594 -18.603 1.00 46.28 114 VAL A C 1
ATOM 886 O O . VAL A 1 114 ? 27.266 -10.442 -18.991 1.00 46.28 114 VAL A O 1
ATOM 889 N N . SER A 1 115 ? 25.552 -9.787 -17.695 1.00 47.78 115 SER A N 1
ATOM 890 C CA . SER A 1 115 ? 26.227 -9.355 -16.451 1.00 47.78 115 SER A CA 1
ATOM 891 C C . SER A 1 115 ? 25.418 -8.324 -15.641 1.00 47.78 115 SER A C 1
ATOM 893 O O . SER A 1 115 ? 25.628 -8.230 -14.435 1.00 47.78 115 SER A O 1
ATOM 895 N N . VAL A 1 116 ? 24.496 -7.556 -16.243 1.00 48.34 116 VAL A N 1
ATOM 896 C CA . VAL A 1 116 ? 23.801 -6.444 -15.536 1.00 48.34 116 VAL A CA 1
ATOM 897 C C . VAL A 1 116 ? 22.390 -6.816 -15.054 1.00 48.34 116 VAL A C 1
ATOM 899 O O . VAL A 1 116 ? 21.921 -6.312 -14.040 1.00 48.34 116 VAL A O 1
ATOM 902 N N . SER A 1 117 ? 21.725 -7.773 -15.701 1.00 49.41 117 SER A N 1
ATOM 903 C CA . SER A 1 117 ? 20.456 -8.347 -15.221 1.00 49.41 117 SER A CA 1
ATOM 904 C C . SER A 1 117 ? 20.609 -9.165 -13.932 1.00 49.41 117 SER A C 1
ATOM 906 O O . SER A 1 117 ? 19.624 -9.380 -13.234 1.00 49.41 117 SER A O 1
ATOM 908 N N . ALA A 1 118 ? 21.829 -9.593 -13.592 1.00 47.81 118 ALA A N 1
ATOM 909 C CA . ALA A 1 118 ? 22.119 -10.366 -12.384 1.00 47.81 118 ALA A CA 1
ATOM 910 C C . ALA A 1 118 ? 22.135 -9.518 -11.096 1.00 47.81 118 ALA A C 1
ATOM 912 O O . ALA A 1 118 ? 22.060 -10.078 -10.005 1.00 47.81 118 ALA A O 1
ATOM 913 N N . SER A 1 119 ? 22.225 -8.185 -11.196 1.00 54.66 119 SER A N 1
ATOM 914 C CA . SER A 1 119 ? 22.261 -7.283 -10.034 1.00 54.66 119 SER A 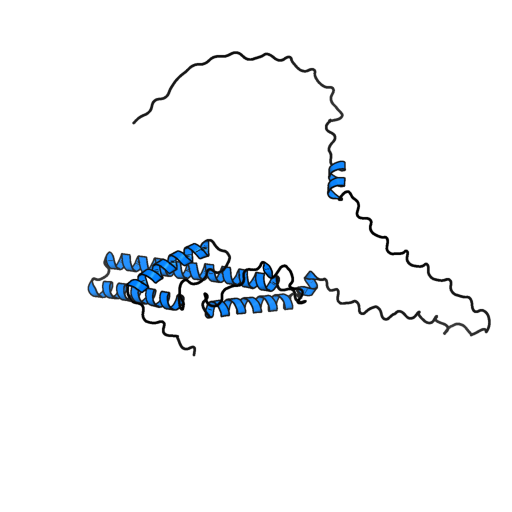CA 1
ATOM 915 C C . SER A 1 119 ? 20.918 -6.617 -9.720 1.00 54.66 119 SER A C 1
ATOM 917 O O . SER A 1 119 ? 20.778 -6.008 -8.657 1.00 54.66 119 SER A O 1
ATOM 919 N N . PHE A 1 120 ? 19.918 -6.738 -10.599 1.00 68.56 120 PHE A N 1
ATOM 920 C CA . PHE A 1 120 ? 18.587 -6.199 -10.336 1.00 68.56 120 PHE A CA 1
ATOM 921 C C . PHE A 1 120 ? 17.768 -7.209 -9.526 1.00 68.56 120 PHE A C 1
ATOM 923 O O . PHE A 1 120 ? 17.540 -8.332 -9.973 1.00 68.56 120 PHE A O 1
ATOM 930 N N . GLN A 1 121 ? 17.361 -6.829 -8.313 1.00 76.62 121 GLN A N 1
ATOM 931 C CA . GLN A 1 121 ? 16.688 -7.738 -7.384 1.00 76.62 121 GLN A CA 1
ATOM 932 C C . GLN A 1 121 ? 15.367 -8.235 -7.980 1.00 76.62 121 GLN A C 1
ATOM 934 O O . GLN A 1 121 ? 14.455 -7.453 -8.227 1.00 76.62 121 GLN A O 1
ATOM 939 N N . SER A 1 122 ? 15.248 -9.541 -8.216 1.00 82.25 122 SER A N 1
ATOM 940 C CA . SER A 1 122 ? 13.985 -10.144 -8.637 1.00 82.25 122 SER A CA 1
ATOM 941 C C . SER A 1 122 ? 12.971 -10.100 -7.493 1.00 82.25 122 SER A C 1
ATOM 943 O O . SER A 1 122 ? 13.297 -10.497 -6.375 1.00 82.25 122 SER A O 1
ATOM 945 N N . LEU A 1 123 ? 11.740 -9.671 -7.777 1.00 89.69 123 LEU A N 1
ATOM 946 C CA . LEU A 1 123 ? 10.653 -9.664 -6.796 1.00 89.69 123 LEU A CA 1
ATOM 947 C C . LEU A 1 123 ? 10.056 -11.063 -6.619 1.00 89.69 123 LEU A C 1
ATOM 949 O O . LEU A 1 123 ? 9.757 -11.741 -7.607 1.00 89.69 123 LEU A O 1
ATOM 953 N N . ASP A 1 124 ? 9.824 -11.459 -5.368 1.00 90.06 124 ASP A N 1
ATOM 954 C CA . ASP A 1 124 ? 9.043 -12.651 -5.043 1.00 90.06 124 ASP A CA 1
ATOM 955 C C . ASP A 1 124 ? 7.550 -12.334 -5.181 1.00 90.06 124 ASP A C 1
ATOM 957 O O . ASP A 1 124 ? 6.877 -11.832 -4.277 1.00 90.06 124 ASP A O 1
ATOM 961 N N . TRP A 1 125 ? 7.011 -12.624 -6.360 1.00 91.88 125 TRP A N 1
ATOM 962 C CA . TRP A 1 125 ? 5.627 -12.318 -6.679 1.00 91.88 125 TRP A CA 1
ATOM 963 C C . TRP A 1 125 ? 4.600 -13.084 -5.839 1.00 91.88 125 TRP A C 1
ATOM 965 O O . TRP A 1 125 ? 3.444 -12.652 -5.803 1.00 91.88 125 TRP A O 1
ATOM 975 N N . GLU A 1 126 ? 4.969 -14.187 -5.182 1.00 91.31 126 GLU A N 1
ATOM 976 C CA . GLU A 1 126 ? 4.071 -14.907 -4.267 1.00 91.31 126 GLU A CA 1
ATOM 977 C C . GLU A 1 126 ? 3.822 -14.118 -2.974 1.00 91.31 126 GLU A C 1
ATOM 979 O O . GLU A 1 126 ? 2.793 -14.295 -2.319 1.00 91.31 126 GLU A O 1
ATOM 984 N N . ARG A 1 127 ? 4.727 -13.191 -2.636 1.00 93.56 127 ARG A N 1
ATOM 985 C CA . ARG A 1 127 ? 4.659 -12.322 -1.451 1.00 93.56 127 ARG A CA 1
ATOM 986 C C . ARG A 1 127 ? 4.063 -10.947 -1.727 1.00 93.56 127 ARG A C 1
ATOM 988 O O . ARG A 1 127 ? 4.105 -10.064 -0.866 1.00 93.56 127 ARG A O 1
ATOM 995 N N . HIS A 1 128 ? 3.499 -10.746 -2.909 1.00 95.12 128 HIS A N 1
ATOM 996 C CA . HIS A 1 128 ? 2.873 -9.492 -3.310 1.00 95.12 128 HIS A CA 1
ATOM 997 C C . HIS A 1 128 ? 1.429 -9.707 -3.743 1.00 95.12 128 HIS A C 1
ATOM 999 O O . HIS A 1 128 ? 1.017 -10.808 -4.112 1.00 95.12 128 HIS A O 1
ATOM 1005 N N . ASP A 1 129 ? 0.645 -8.636 -3.691 1.00 95.50 129 ASP A N 1
ATOM 1006 C CA . ASP A 1 129 ? -0.758 -8.710 -4.071 1.00 95.50 129 ASP A CA 1
ATOM 1007 C C . ASP A 1 129 ? -0.912 -8.828 -5.604 1.00 95.50 129 ASP A C 1
ATOM 1009 O O . ASP A 1 129 ? -0.162 -8.185 -6.351 1.00 95.50 129 ASP A O 1
ATOM 1013 N N . PRO A 1 130 ? -1.887 -9.604 -6.120 1.00 94.62 130 PRO A N 1
ATOM 1014 C CA . PRO A 1 130 ? -2.138 -9.690 -7.558 1.00 94.62 130 PRO A CA 1
ATOM 1015 C C . PRO A 1 130 ? -2.390 -8.330 -8.225 1.00 94.62 130 PRO A C 1
ATOM 1017 O O . PRO A 1 130 ? -1.988 -8.127 -9.372 1.00 94.62 130 PRO A O 1
ATOM 1020 N N . SER A 1 131 ? -3.018 -7.384 -7.519 1.00 95.56 131 SER A N 1
ATOM 1021 C CA . SER A 1 131 ? -3.245 -6.029 -8.034 1.00 95.56 131 SER A CA 1
ATOM 1022 C C . SER A 1 131 ? -1.952 -5.212 -8.132 1.00 95.56 131 SER A C 1
ATOM 1024 O O . SER A 1 131 ? -1.760 -4.487 -9.108 1.00 95.56 131 SER A O 1
ATOM 1026 N N . GLU A 1 132 ? -1.019 -5.386 -7.190 1.00 95.88 132 GLU A N 1
ATOM 1027 C CA . GLU A 1 132 ? 0.311 -4.762 -7.228 1.00 95.88 132 GLU A CA 1
ATOM 1028 C C . GLU A 1 132 ? 1.146 -5.312 -8.389 1.00 95.88 132 GLU A C 1
ATOM 1030 O O . GLU A 1 132 ? 1.804 -4.554 -9.104 1.00 95.88 132 GLU A O 1
ATOM 1035 N N . ARG A 1 133 ? 1.059 -6.624 -8.640 1.00 95.62 133 ARG A N 1
ATOM 1036 C CA . ARG A 1 133 ? 1.685 -7.263 -9.806 1.00 95.62 133 ARG A CA 1
ATOM 1037 C C . ARG A 1 133 ? 1.133 -6.708 -11.119 1.00 95.62 133 ARG A C 1
ATOM 1039 O O . ARG A 1 133 ? 1.902 -6.388 -12.024 1.00 95.62 133 ARG A O 1
ATOM 1046 N N . ALA A 1 134 ? -0.190 -6.571 -11.219 1.00 97.00 134 ALA A N 1
ATOM 1047 C CA . ALA A 1 134 ? -0.836 -5.994 -12.395 1.00 97.00 134 ALA A CA 1
ATOM 1048 C C . ALA A 1 134 ? -0.406 -4.534 -12.621 1.00 97.00 134 ALA A C 1
ATOM 1050 O O . ALA A 1 134 ? -0.100 -4.156 -13.753 1.00 97.00 134 ALA A O 1
ATOM 1051 N N . TYR A 1 135 ? -0.314 -3.737 -11.551 1.00 97.75 135 TYR A N 1
ATOM 1052 C CA . TYR A 1 135 ? 0.217 -2.375 -11.605 1.00 97.75 135 TYR A CA 1
ATOM 1053 C C . TYR A 1 135 ? 1.661 -2.343 -12.125 1.00 97.75 135 TYR A C 1
ATOM 1055 O O . TYR A 1 135 ? 1.953 -1.610 -13.070 1.00 97.75 135 TYR A O 1
ATOM 1063 N N . HIS A 1 136 ? 2.548 -3.179 -11.574 1.00 96.94 136 HIS A N 1
ATOM 1064 C CA . HIS A 1 136 ? 3.952 -3.267 -11.995 1.00 96.94 136 HIS A CA 1
ATOM 1065 C C . HIS A 1 136 ? 4.099 -3.631 -13.479 1.00 96.94 136 HIS A C 1
ATOM 1067 O O . HIS A 1 136 ? 4.804 -2.936 -14.214 1.00 96.94 136 HIS A O 1
ATOM 1073 N N . SER A 1 137 ? 3.379 -4.656 -13.953 1.00 96.12 137 SER A N 1
ATOM 1074 C CA . SER A 1 137 ? 3.363 -5.009 -15.383 1.00 96.12 137 SER A CA 1
ATOM 1075 C C . SER A 1 137 ? 2.805 -3.883 -16.257 1.00 96.12 137 SER A C 1
ATOM 1077 O O . SER A 1 137 ? 3.338 -3.621 -17.333 1.00 96.12 137 SER A O 1
ATOM 1079 N N . GLY A 1 138 ? 1.776 -3.172 -15.787 1.00 97.94 138 GLY A N 1
ATOM 1080 C CA . GLY A 1 138 ? 1.223 -2.006 -16.476 1.00 97.94 138 GLY A CA 1
ATOM 1081 C C . GLY A 1 138 ? 2.251 -0.890 -16.674 1.00 97.94 138 GLY A C 1
ATOM 1082 O O . GLY A 1 138 ? 2.398 -0.387 -17.787 1.00 97.94 138 GLY A O 1
ATOM 1083 N N . VAL A 1 139 ? 3.015 -0.551 -15.629 1.00 97.75 139 VAL A N 1
ATOM 1084 C CA . VAL A 1 139 ? 4.122 0.417 -15.732 1.00 97.75 139 VAL A CA 1
ATOM 1085 C C . VAL A 1 139 ? 5.181 -0.074 -16.720 1.00 97.75 139 VAL A C 1
ATOM 1087 O O . VAL A 1 139 ? 5.642 0.705 -17.550 1.00 97.75 139 VAL A O 1
ATOM 1090 N N . GLY A 1 140 ? 5.520 -1.366 -16.702 1.00 95.69 140 GLY A N 1
ATOM 1091 C CA . GLY A 1 140 ? 6.452 -1.951 -17.669 1.00 95.69 140 GLY A CA 1
ATOM 1092 C C . GLY A 1 140 ? 6.020 -1.756 -19.127 1.00 95.69 140 GLY A C 1
ATOM 1093 O O . GLY A 1 140 ? 6.823 -1.326 -19.952 1.00 95.69 140 GLY A O 1
ATOM 1094 N N . HIS A 1 141 ? 4.740 -1.975 -19.441 1.00 97.12 141 HIS A N 1
ATOM 1095 C CA . HIS A 1 141 ? 4.213 -1.717 -20.786 1.00 97.12 141 HIS A CA 1
ATOM 1096 C C . HIS A 1 141 ? 4.290 -0.236 -21.182 1.00 97.12 141 HIS A C 1
ATOM 1098 O O . HIS A 1 141 ? 4.584 0.072 -22.336 1.00 97.12 141 HIS A O 1
ATOM 1104 N N . LEU A 1 142 ? 4.055 0.686 -20.243 1.00 97.75 142 LEU A N 1
ATOM 1105 C CA . LEU A 1 142 ? 4.200 2.123 -20.500 1.00 97.75 142 LEU A CA 1
ATOM 1106 C C . LEU A 1 142 ? 5.655 2.505 -20.799 1.00 97.75 142 LEU A C 1
ATOM 1108 O O . LEU A 1 142 ? 5.896 3.333 -21.674 1.00 97.75 142 LEU A O 1
ATOM 1112 N N . VAL A 1 143 ? 6.618 1.877 -20.123 1.00 96.56 143 VAL A N 1
ATOM 1113 C CA . VAL A 1 143 ? 8.051 2.091 -20.375 1.00 96.56 143 VAL A CA 1
ATOM 1114 C C . VAL A 1 143 ? 8.444 1.591 -21.762 1.00 96.56 143 VAL A C 1
ATOM 1116 O O . VAL A 1 143 ? 9.127 2.304 -22.490 1.00 96.56 143 VAL A O 1
ATOM 1119 N N . GLU A 1 144 ? 7.986 0.406 -22.167 1.00 95.00 144 GLU A N 1
ATOM 1120 C CA . GLU A 1 144 ? 8.260 -0.109 -23.516 1.00 95.00 144 GLU A CA 1
ATOM 1121 C C . GLU A 1 144 ? 7.605 0.741 -24.607 1.00 95.00 144 GLU A C 1
ATOM 1123 O O . GLU A 1 144 ? 8.236 1.050 -25.619 1.00 95.00 144 GLU A O 1
ATOM 1128 N N . LYS A 1 145 ? 6.372 1.205 -24.372 1.00 96.94 145 LYS A N 1
ATOM 1129 C CA . LYS A 1 145 ? 5.710 2.163 -25.259 1.00 96.94 145 LYS A CA 1
ATOM 1130 C C . LYS A 1 145 ? 6.544 3.438 -25.415 1.00 96.94 145 LYS A C 1
ATOM 1132 O O . LYS A 1 145 ? 6.812 3.844 -26.542 1.00 96.94 145 LYS A O 1
ATOM 1137 N N . TYR A 1 146 ? 7.010 4.019 -24.309 1.00 96.00 146 TYR A N 1
ATOM 1138 C CA . TYR A 1 146 ? 7.884 5.193 -24.336 1.00 96.00 146 TYR A CA 1
ATOM 1139 C C . TYR A 1 146 ? 9.181 4.922 -25.113 1.00 96.00 146 TYR A C 1
ATOM 1141 O O . TYR A 1 146 ? 9.528 5.697 -26.001 1.00 96.00 146 TYR A O 1
ATOM 1149 N N . LYS A 1 147 ? 9.868 3.799 -24.841 1.00 93.81 147 LYS A N 1
ATOM 1150 C CA . LYS A 1 147 ? 11.101 3.397 -25.545 1.00 93.81 147 LYS A CA 1
ATOM 1151 C C . LYS A 1 147 ? 10.896 3.330 -27.058 1.00 93.81 147 LYS A C 1
ATOM 1153 O O . LYS A 1 147 ? 11.786 3.728 -27.807 1.00 93.81 147 LYS A O 1
ATOM 1158 N N . HIS A 1 148 ? 9.743 2.836 -27.501 1.00 93.94 148 HIS A N 1
ATOM 1159 C CA . HIS A 1 148 ? 9.390 2.790 -28.914 1.00 93.94 148 HIS A CA 1
ATOM 1160 C C . HIS A 1 148 ? 9.126 4.189 -29.492 1.00 93.94 148 HIS A C 1
ATOM 1162 O O . HIS A 1 148 ? 9.728 4.547 -30.500 1.00 93.94 148 HIS A O 1
ATOM 1168 N N . GLU A 1 149 ? 8.286 4.996 -28.836 1.00 96.19 149 GLU A N 1
ATOM 1169 C CA . GLU A 1 149 ? 7.893 6.336 -29.304 1.00 96.19 149 GLU A CA 1
ATOM 1170 C C . GLU A 1 149 ? 9.085 7.286 -29.466 1.00 96.19 149 GLU A C 1
ATOM 1172 O O . GLU A 1 149 ? 9.137 8.052 -30.426 1.00 96.19 149 GLU A O 1
ATOM 1177 N N . VAL A 1 150 ? 10.075 7.206 -28.572 1.00 94.69 150 VAL A N 1
ATOM 1178 C CA . VAL A 1 150 ? 11.290 8.034 -28.657 1.00 94.69 150 VAL A CA 1
ATOM 1179 C C . VAL A 1 150 ? 12.417 7.378 -29.452 1.00 94.69 150 VAL A C 1
ATOM 1181 O O . VAL A 1 150 ? 13.518 7.918 -29.505 1.00 94.69 150 VAL A O 1
ATOM 1184 N N . SER A 1 151 ? 12.178 6.205 -30.051 1.00 90.62 151 SER A N 1
ATOM 1185 C CA . SER A 1 151 ? 13.215 5.409 -30.720 1.00 90.62 151 SER A CA 1
ATOM 1186 C C . SER A 1 151 ? 14.464 5.229 -29.844 1.00 90.62 151 SER A C 1
ATOM 1188 O O . SER A 1 151 ? 15.594 5.383 -30.303 1.00 90.62 151 SER A O 1
ATOM 1190 N N . TRP A 1 152 ? 14.264 4.888 -28.566 1.00 90.81 152 TRP A N 1
ATOM 1191 C CA . TRP A 1 152 ? 15.303 4.813 -27.529 1.00 90.81 152 TRP A CA 1
ATOM 1192 C C . TRP A 1 152 ? 16.560 4.058 -27.977 1.00 90.81 152 TRP A C 1
ATOM 1194 O O . TRP A 1 152 ? 17.679 4.494 -27.737 1.00 90.81 152 TRP A O 1
ATOM 1204 N N . ASN A 1 153 ? 16.391 2.944 -28.688 1.00 85.88 153 ASN A N 1
ATOM 1205 C CA . ASN A 1 153 ? 17.516 2.165 -29.204 1.00 85.88 153 ASN A CA 1
ATOM 1206 C C . ASN A 1 153 ? 18.376 2.927 -30.218 1.00 85.88 153 ASN A C 1
ATOM 1208 O O . ASN A 1 153 ? 19.597 2.808 -30.166 1.00 85.88 153 ASN A O 1
ATOM 1212 N N . ALA A 1 154 ? 17.758 3.708 -31.106 1.00 87.75 154 ALA A N 1
ATOM 1213 C CA . ALA A 1 154 ? 18.475 4.561 -32.050 1.00 87.75 154 ALA A CA 1
ATOM 1214 C C . ALA A 1 154 ? 19.162 5.733 -31.332 1.00 87.75 154 ALA A C 1
ATOM 1216 O O . ALA A 1 154 ? 20.237 6.151 -31.745 1.00 87.75 154 ALA A O 1
ATOM 1217 N N . LEU A 1 155 ? 18.591 6.226 -30.225 1.00 88.25 155 LEU A N 1
ATOM 1218 C CA . LEU A 1 155 ? 19.251 7.232 -29.384 1.00 88.25 155 LEU A CA 1
ATOM 1219 C C . LEU A 1 155 ? 20.510 6.678 -28.699 1.00 88.25 155 LEU A C 1
ATOM 1221 O O . LEU A 1 155 ? 21.499 7.393 -28.592 1.00 88.25 155 LEU A O 1
ATOM 1225 N N . LEU A 1 156 ? 20.492 5.417 -28.251 1.00 85.00 156 LEU A N 1
ATOM 1226 C CA . LEU A 1 156 ? 21.626 4.804 -27.544 1.00 85.00 156 LEU A CA 1
ATOM 1227 C C . LEU A 1 156 ? 22.705 4.241 -28.477 1.00 85.00 156 LEU A C 1
ATOM 1229 O O . LEU A 1 156 ? 23.882 4.294 -28.136 1.00 85.00 156 LEU A O 1
ATOM 1233 N N . ARG A 1 157 ? 22.321 3.662 -29.621 1.00 81.25 157 ARG A N 1
ATOM 1234 C CA . ARG A 1 157 ? 23.250 3.022 -30.575 1.00 81.25 157 ARG A CA 1
ATOM 1235 C C . ARG A 1 157 ? 23.563 3.887 -31.801 1.00 81.25 157 ARG A C 1
ATOM 1237 O O . ARG A 1 157 ? 24.295 3.449 -32.682 1.00 81.25 157 ARG A O 1
ATOM 1244 N N . GLY A 1 158 ? 23.022 5.106 -31.852 1.00 71.81 158 GLY A N 1
ATOM 1245 C CA . GLY A 1 158 ? 23.003 5.941 -33.050 1.00 71.81 158 GLY A CA 1
ATOM 1246 C C . GLY A 1 158 ? 22.006 5.402 -34.082 1.00 71.81 158 GLY A C 1
ATOM 1247 O O . GLY A 1 158 ? 21.631 4.229 -34.061 1.00 71.81 158 GLY A O 1
ATOM 1248 N N . SER A 1 159 ? 21.598 6.228 -35.051 1.00 61.59 159 SER A N 1
ATOM 1249 C CA . SER A 1 159 ? 20.860 5.771 -36.241 1.00 61.59 159 SER A CA 1
ATOM 1250 C C . SER A 1 159 ? 21.753 4.969 -37.201 1.00 61.59 159 SER A C 1
ATOM 1252 O O . SER A 1 159 ? 21.524 4.978 -38.410 1.00 61.59 159 SER A O 1
ATOM 1254 N N . GLY A 1 160 ? 22.787 4.312 -36.671 1.00 56.91 160 GLY A N 1
ATOM 1255 C CA . GLY A 1 160 ? 23.598 3.322 -37.350 1.00 56.91 160 GLY A CA 1
ATOM 1256 C C . GLY A 1 160 ? 22.765 2.069 -37.555 1.00 56.91 160 GLY A C 1
ATOM 1257 O O . GLY A 1 160 ? 23.040 1.021 -36.980 1.00 56.91 160 GLY A O 1
ATOM 1258 N N . GLY A 1 161 ? 21.735 2.182 -38.398 1.00 49.41 161 GLY A N 1
ATOM 1259 C CA . GLY A 1 161 ? 21.500 1.089 -39.317 1.00 49.41 161 GLY A CA 1
ATOM 1260 C C . GLY A 1 161 ? 22.844 0.766 -39.953 1.00 49.41 161 GLY A C 1
ATOM 1261 O O . GLY A 1 161 ? 23.647 1.672 -40.202 1.00 49.41 161 GLY A O 1
ATOM 1262 N N . GLU A 1 162 ? 23.100 -0.517 -40.178 1.00 50.16 162 GLU A N 1
ATOM 1263 C CA . GLU A 1 162 ? 23.948 -0.901 -41.291 1.00 50.16 162 GLU A CA 1
ATOM 1264 C C . GLU A 1 162 ? 23.666 0.104 -42.409 1.00 50.16 162 GLU A C 1
ATOM 1266 O O . GLU A 1 162 ? 22.554 0.162 -42.942 1.00 50.16 162 GLU A O 1
ATOM 1271 N N . MET A 1 163 ? 24.645 0.960 -42.719 1.00 43.53 163 MET A N 1
ATOM 1272 C CA . MET A 1 163 ? 24.756 1.409 -44.091 1.00 43.53 163 MET A CA 1
ATOM 1273 C C . MET A 1 163 ? 24.655 0.092 -44.852 1.00 43.53 163 MET A C 1
ATOM 1275 O O . MET A 1 163 ? 25.497 -0.770 -44.565 1.00 43.53 163 MET A O 1
ATOM 1279 N N . PRO A 1 164 ? 23.611 -0.155 -45.675 1.00 46.75 164 PRO A N 1
ATOM 1280 C CA . PRO A 1 164 ? 23.639 -1.330 -46.529 1.00 46.75 164 PRO A CA 1
ATOM 1281 C C . PRO A 1 164 ? 25.011 -1.251 -47.163 1.00 46.75 164 PRO A C 1
ATOM 1283 O O . PRO A 1 164 ? 25.320 -0.186 -47.706 1.00 46.75 164 PRO A O 1
ATOM 1286 N N . SER A 1 165 ? 25.862 -2.259 -46.907 1.00 46.88 165 SER A N 1
ATOM 1287 C CA . SER A 1 165 ? 27.243 -2.288 -47.385 1.00 46.88 165 SER A CA 1
ATOM 1288 C C . SER A 1 165 ? 27.195 -1.664 -48.760 1.00 46.88 165 SER A C 1
ATOM 1290 O O . SER A 1 165 ? 26.423 -2.192 -49.574 1.00 46.88 165 SER A O 1
ATOM 1292 N N . SER A 1 166 ? 27.821 -0.483 -48.942 1.00 45.66 166 SER A N 1
ATOM 1293 C CA . SER A 1 166 ? 27.752 0.237 -50.220 1.00 45.66 166 SER A CA 1
ATOM 1294 C C . SER A 1 166 ? 27.853 -0.839 -51.278 1.00 45.66 166 SER A C 1
ATOM 1296 O O . SER A 1 166 ? 28.796 -1.630 -51.141 1.00 45.66 166 SER A O 1
ATOM 1298 N N . PRO A 1 167 ? 26.855 -0.988 -52.181 1.00 47.31 167 PRO A N 1
ATOM 1299 C CA . PRO A 1 167 ? 26.892 -2.066 -53.156 1.00 47.31 167 PRO A CA 1
ATOM 1300 C C . PRO A 1 167 ? 28.296 -2.019 -53.704 1.00 47.31 167 PRO A C 1
ATOM 1302 O O . PRO A 1 167 ? 28.720 -0.923 -54.084 1.00 47.31 167 PRO A O 1
ATOM 1305 N N . GLU A 1 168 ? 29.025 -3.128 -53.529 1.00 48.19 168 GLU A N 1
ATOM 1306 C CA . GLU A 1 168 ? 30.437 -3.240 -53.864 1.00 48.19 168 GLU A CA 1
ATOM 1307 C C . GLU A 1 168 ? 30.597 -2.449 -55.147 1.00 48.19 168 GLU A C 1
ATOM 1309 O O . GLU A 1 168 ? 29.916 -2.757 -56.131 1.00 48.19 168 GLU A O 1
ATOM 1314 N N . VAL A 1 169 ? 31.287 -1.304 -55.066 1.00 50.78 169 VAL A N 1
ATOM 1315 C CA . VAL A 1 169 ? 31.411 -0.403 -56.205 1.00 50.78 169 VAL A CA 1
ATOM 1316 C C . VAL A 1 169 ? 32.331 -1.155 -57.146 1.00 50.78 169 VAL A C 1
ATOM 1318 O O . VAL A 1 169 ? 33.540 -0.953 -57.157 1.00 50.78 169 VAL A O 1
ATOM 1321 N N . GLY A 1 170 ? 31.747 -2.103 -57.880 1.00 53.09 170 GLY A N 1
ATOM 1322 C CA . GLY A 1 170 ? 32.300 -2.656 -59.087 1.00 53.09 170 GLY A CA 1
ATOM 1323 C C . GLY A 1 170 ? 32.629 -1.439 -59.917 1.00 53.09 170 GLY A C 1
ATOM 1324 O O . GLY A 1 170 ? 31.749 -0.607 -60.163 1.00 53.09 170 GLY A O 1
ATOM 1325 N N . GLY A 1 171 ? 33.927 -1.285 -60.178 1.00 51.56 171 GLY A N 1
ATOM 1326 C CA . GLY A 1 171 ? 34.505 -0.094 -60.771 1.00 51.56 171 GLY A CA 1
ATOM 1327 C C . GLY A 1 171 ? 33.608 0.431 -61.877 1.00 51.56 171 GLY A C 1
ATOM 1328 O O . GLY A 1 171 ? 33.146 -0.325 -62.730 1.00 51.56 171 GLY A O 1
ATOM 1329 N N . HIS A 1 172 ? 33.315 1.723 -61.809 1.00 50.34 172 HIS A N 1
ATOM 1330 C CA . HIS A 1 172 ? 32.571 2.413 -62.849 1.00 50.34 172 HIS A CA 1
ATOM 1331 C C . HIS A 1 172 ? 33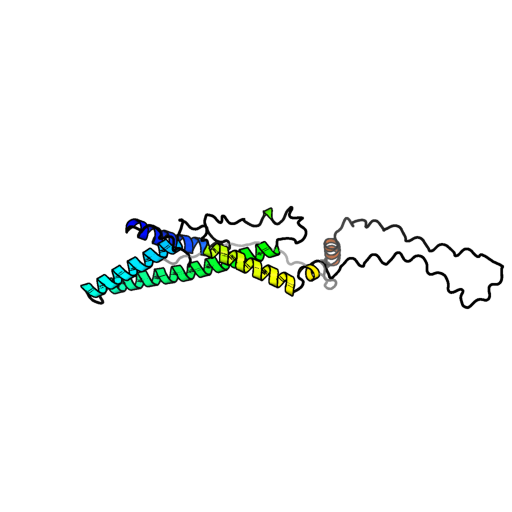.227 2.070 -64.189 1.00 50.34 172 HIS A C 1
ATOM 1333 O O . HIS A 1 172 ? 34.428 2.295 -64.363 1.00 50.34 172 HIS A O 1
ATOM 1339 N N . GLU A 1 173 ? 32.455 1.500 -65.114 1.00 64.94 173 GLU A N 1
ATOM 1340 C CA . GLU A 1 173 ? 32.899 1.371 -66.495 1.00 64.94 173 GLU A CA 1
ATOM 1341 C C . GLU A 1 173 ? 33.220 2.792 -66.990 1.00 64.94 173 GLU A C 1
ATOM 1343 O O . GLU A 1 173 ? 32.386 3.694 -66.834 1.00 64.94 173 GLU A O 1
ATOM 1348 N N . PRO A 1 174 ? 34.438 3.054 -67.491 1.00 62.56 174 PRO A N 1
ATOM 1349 C CA . PRO A 1 174 ? 34.798 4.388 -67.948 1.00 62.56 174 PRO A CA 1
ATOM 1350 C C . PRO A 1 174 ? 33.833 4.824 -69.056 1.00 62.56 174 PRO A C 1
ATOM 1352 O O . PRO A 1 174 ? 33.478 4.020 -69.919 1.00 62.56 174 PRO A O 1
ATOM 1355 N N . LEU A 1 175 ? 33.412 6.097 -69.043 1.00 51.62 175 LEU A N 1
ATOM 1356 C CA . LEU A 1 175 ? 32.553 6.677 -70.081 1.00 51.62 175 LEU A CA 1
ATOM 1357 C C . LEU A 1 175 ? 33.271 6.637 -71.441 1.00 51.62 175 LEU A C 1
ATOM 1359 O O . LEU A 1 175 ? 33.951 7.583 -71.830 1.00 51.62 175 LEU A O 1
ATOM 1363 N N . THR A 1 176 ? 33.112 5.536 -72.170 1.00 61.34 176 THR A N 1
ATOM 1364 C CA . THR A 1 176 ? 33.624 5.355 -73.537 1.00 61.34 176 THR A CA 1
ATOM 1365 C C . THR A 1 176 ? 32.636 5.844 -74.601 1.00 61.34 176 THR A C 1
ATOM 1367 O O . THR A 1 176 ? 32.949 5.812 -75.785 1.00 61.34 176 THR A O 1
ATOM 1370 N N . GLU A 1 177 ? 31.470 6.367 -74.201 1.00 62.31 177 GLU A N 1
ATOM 1371 C CA . GLU A 1 177 ? 30.399 6.820 -75.107 1.00 62.31 177 GLU A CA 1
ATOM 1372 C C . GLU A 1 177 ? 30.775 8.049 -75.961 1.00 62.31 177 GLU A C 1
ATOM 1374 O O . GLU A 1 177 ? 30.136 8.311 -76.975 1.00 62.31 177 GLU A O 1
ATOM 1379 N N . PHE A 1 178 ? 31.843 8.776 -75.613 1.00 56.69 178 PHE A N 1
ATOM 1380 C CA . PHE A 1 178 ? 32.256 9.994 -76.328 1.00 56.69 178 PHE A CA 1
ATOM 1381 C C . PHE A 1 178 ? 33.634 9.911 -77.001 1.00 56.69 178 PHE A C 1
ATOM 1383 O O . PHE A 1 178 ? 34.145 10.932 -77.459 1.00 56.69 178 PHE A O 1
ATOM 1390 N N . VAL A 1 179 ? 34.236 8.721 -77.089 1.00 58.66 179 VAL A N 1
ATOM 1391 C CA . VAL A 1 179 ? 35.505 8.514 -77.805 1.00 58.66 179 VAL A CA 1
ATOM 1392 C C . VAL A 1 179 ? 35.260 7.548 -78.961 1.00 58.66 179 VAL A C 1
ATOM 1394 O O . VAL A 1 179 ? 34.899 6.392 -78.741 1.00 58.66 179 VAL A O 1
ATOM 1397 N N . GLU A 1 180 ? 35.440 8.018 -80.201 1.00 55.75 180 GLU A N 1
ATOM 1398 C CA . GLU A 1 180 ? 35.526 7.130 -81.365 1.00 55.75 180 GLU A CA 1
ATOM 1399 C C . GLU A 1 180 ? 36.635 6.106 -81.107 1.00 55.75 180 GLU A C 1
ATOM 1401 O O . GLU A 1 180 ? 37.773 6.455 -80.794 1.00 55.75 180 GLU A O 1
ATOM 1406 N N . ARG A 1 181 ? 36.259 4.827 -81.153 1.00 51.03 181 ARG A N 1
ATOM 1407 C CA . ARG A 1 181 ? 37.119 3.694 -80.824 1.00 51.03 181 ARG A CA 1
ATOM 1408 C C . ARG A 1 181 ? 38.213 3.562 -81.888 1.00 51.03 181 ARG A C 1
ATOM 1410 O O . ARG A 1 181 ? 38.010 2.874 -82.881 1.00 51.03 181 ARG A O 1
ATOM 1417 N N . ASP A 1 182 ? 39.351 4.210 -81.665 1.00 44.53 182 ASP A N 1
ATOM 1418 C CA . ASP A 1 182 ? 40.597 3.889 -82.357 1.00 44.53 182 ASP A CA 1
ATOM 1419 C C . ASP A 1 182 ? 41.264 2.698 -81.654 1.00 44.53 182 ASP A C 1
ATOM 1421 O O . ASP A 1 182 ? 41.595 2.738 -80.466 1.00 44.53 182 ASP A O 1
ATOM 1425 N N . ASP A 1 183 ? 41.437 1.611 -82.404 1.00 48.53 183 ASP A N 1
ATOM 1426 C CA . ASP A 1 183 ? 42.089 0.376 -81.977 1.00 48.53 183 ASP A CA 1
ATOM 1427 C C . ASP A 1 183 ? 43.607 0.578 -81.819 1.00 48.53 183 ASP A C 1
ATOM 1429 O O . ASP A 1 183 ? 44.397 0.121 -82.643 1.00 48.53 183 ASP A O 1
ATOM 1433 N N . ALA A 1 184 ? 44.050 1.256 -80.759 1.00 50.09 184 ALA A N 1
ATOM 1434 C CA . ALA A 1 184 ? 45.421 1.150 -80.263 1.00 50.09 184 ALA A CA 1
ATOM 1435 C C . ALA A 1 184 ? 45.562 1.742 -78.855 1.00 50.09 184 ALA A C 1
ATOM 1437 O O . ALA A 1 184 ? 45.168 2.874 -78.606 1.00 50.09 184 ALA A O 1
ATOM 1438 N N . VAL A 1 185 ? 46.279 1.008 -77.996 1.00 40.03 185 VAL A N 1
ATOM 1439 C CA . VAL A 1 185 ? 46.782 1.393 -76.662 1.00 40.03 185 VAL A CA 1
ATOM 1440 C C . VAL A 1 185 ? 45.853 1.047 -75.490 1.00 40.03 185 VAL A C 1
ATOM 1442 O O . VAL A 1 185 ? 45.163 1.877 -74.910 1.00 40.03 185 VAL A O 1
ATOM 1445 N N . SER A 1 186 ? 45.951 -0.209 -75.044 1.00 44.22 186 SER A N 1
ATOM 1446 C CA . SER A 1 186 ? 45.723 -0.561 -73.641 1.00 44.22 186 SER A CA 1
ATOM 1447 C C . SER A 1 186 ? 46.857 0.034 -72.799 1.00 44.22 186 SER A C 1
ATOM 1449 O O . SER A 1 186 ? 47.967 -0.497 -72.786 1.00 44.22 186 SER A O 1
ATOM 1451 N N . GLN A 1 187 ? 46.601 1.143 -72.108 1.00 53.94 187 GLN A N 1
ATOM 1452 C CA . GLN A 1 187 ? 47.433 1.564 -70.981 1.00 53.94 187 GLN A CA 1
ATOM 1453 C C . GLN A 1 187 ? 46.865 0.944 -69.698 1.00 53.94 187 GLN A C 1
ATOM 1455 O O . GLN A 1 187 ? 45.678 1.127 -69.428 1.00 53.94 187 GLN A O 1
ATOM 1460 N N . PRO A 1 188 ? 47.664 0.206 -68.906 1.00 48.84 188 PRO A N 1
ATOM 1461 C CA . PRO A 1 188 ? 47.231 -0.224 -67.587 1.00 48.84 188 PRO A CA 1
ATOM 1462 C C . PRO A 1 188 ? 47.122 1.000 -66.674 1.00 48.84 188 PRO A C 1
ATOM 1464 O O . PRO A 1 188 ? 48.069 1.777 -66.532 1.00 48.84 188 PRO A O 1
ATOM 1467 N N . THR A 1 189 ? 45.950 1.173 -66.073 1.00 45.66 189 THR A N 1
ATOM 1468 C CA . THR A 1 189 ? 45.707 2.122 -64.988 1.00 45.66 189 THR A CA 1
ATOM 1469 C C . THR A 1 189 ? 46.679 1.809 -63.843 1.00 45.66 189 THR A C 1
ATOM 1471 O O . THR A 1 189 ? 46.794 0.639 -63.479 1.00 45.66 189 THR A O 1
ATOM 1474 N N . PRO A 1 190 ? 47.409 2.790 -63.283 1.00 51.72 190 PRO A N 1
ATOM 1475 C CA . PRO A 1 190 ? 48.252 2.531 -62.123 1.00 51.72 190 PRO A CA 1
ATOM 1476 C C . PRO A 1 190 ? 47.385 2.104 -60.936 1.00 51.72 190 PRO A C 1
ATOM 1478 O O . PRO A 1 190 ? 46.345 2.716 -60.678 1.00 51.72 190 PRO A O 1
ATOM 1481 N N . ASP A 1 191 ? 47.825 1.059 -60.233 1.00 55.91 191 ASP A N 1
ATOM 1482 C CA . ASP A 1 191 ? 47.189 0.576 -59.010 1.00 55.91 191 ASP A CA 1
ATOM 1483 C C . ASP A 1 191 ? 47.008 1.731 -58.017 1.00 55.91 191 ASP A C 1
ATOM 1485 O O . ASP A 1 191 ? 47.929 2.518 -57.763 1.00 55.91 191 ASP A O 1
ATOM 1489 N N . ALA A 1 192 ? 45.801 1.839 -57.460 1.00 55.66 192 ALA A N 1
ATOM 1490 C CA . ALA A 1 192 ? 45.522 2.762 -56.372 1.00 55.66 192 ALA A CA 1
ATOM 1491 C C . ALA A 1 192 ? 46.490 2.473 -55.206 1.00 55.66 192 ALA A C 1
ATOM 1493 O O . ALA A 1 192 ? 46.727 1.300 -54.902 1.00 55.66 192 ALA A O 1
ATOM 1494 N N . PRO A 1 193 ? 47.061 3.499 -54.543 1.00 59.44 193 PRO A N 1
ATOM 1495 C CA . PRO A 1 193 ? 47.901 3.281 -53.375 1.00 59.44 193 PRO A CA 1
ATOM 1496 C C . PRO A 1 193 ? 47.139 2.446 -52.349 1.00 59.44 193 PRO A C 1
ATOM 1498 O O . PRO A 1 193 ? 46.058 2.837 -51.911 1.00 59.44 193 PRO A O 1
ATOM 1501 N N . SER A 1 194 ? 47.704 1.289 -52.003 1.00 60.78 194 SER A N 1
ATOM 1502 C CA . SER A 1 194 ? 47.197 0.422 -50.945 1.00 60.78 194 SER A CA 1
ATOM 1503 C C . SER A 1 194 ? 46.962 1.264 -49.690 1.00 60.78 194 SER A C 1
ATOM 1505 O O . SER A 1 194 ? 47.866 1.995 -49.275 1.00 60.78 194 SER A O 1
ATOM 1507 N N . GLU A 1 195 ? 45.767 1.173 -49.097 1.00 62.56 195 GLU A N 1
ATOM 1508 C CA . GLU A 1 195 ? 45.520 1.734 -47.767 1.00 62.56 195 GLU A CA 1
ATOM 1509 C C . GLU A 1 195 ? 46.652 1.278 -46.834 1.00 62.56 195 GLU A C 1
ATOM 1511 O O . GLU A 1 195 ? 47.019 0.092 -46.860 1.00 62.56 195 GLU A O 1
ATOM 1516 N N . PRO A 1 196 ? 47.265 2.193 -46.056 1.00 65.88 196 PRO A N 1
ATOM 1517 C CA . PRO A 1 196 ? 48.242 1.779 -45.067 1.00 65.88 196 PRO A CA 1
ATOM 1518 C C . PRO A 1 196 ? 47.565 0.770 -44.127 1.00 65.88 196 PRO A C 1
ATOM 1520 O O . PRO A 1 196 ? 46.387 0.946 -43.801 1.00 65.88 196 PRO A O 1
ATOM 1523 N N . PRO A 1 197 ? 48.273 -0.294 -43.703 1.00 68.31 197 PRO A N 1
ATOM 1524 C CA . PRO A 1 197 ? 47.706 -1.256 -42.767 1.00 68.31 197 PRO A CA 1
ATOM 1525 C C . PRO A 1 197 ? 47.176 -0.507 -41.537 1.00 68.31 197 PRO A C 1
ATOM 1527 O O . PRO A 1 197 ? 47.770 0.513 -41.166 1.00 68.31 197 PRO A O 1
ATOM 1530 N N . PRO A 1 198 ? 46.080 -0.978 -40.911 1.00 62.97 198 PRO A N 1
ATOM 1531 C CA . PRO A 1 198 ? 45.517 -0.320 -39.740 1.00 62.97 198 PRO A CA 1
ATOM 1532 C C . PRO A 1 198 ? 46.644 -0.130 -38.730 1.00 62.97 198 PRO A C 1
ATOM 1534 O O . PRO A 1 198 ? 47.256 -1.113 -38.308 1.00 62.97 198 PRO A O 1
ATOM 1537 N N . SER A 1 199 ? 46.984 1.123 -38.407 1.00 71.75 199 SER A N 1
ATOM 1538 C CA . SER A 1 199 ? 48.035 1.367 -37.427 1.00 71.75 199 SER A CA 1
ATOM 1539 C C . SER A 1 199 ? 47.568 0.738 -36.126 1.00 71.75 199 SER A C 1
ATOM 1541 O O . SER A 1 199 ? 46.518 1.121 -35.603 1.00 71.75 199 SER A O 1
ATOM 1543 N N . THR A 1 200 ? 48.315 -0.246 -35.633 1.00 70.25 200 THR A N 1
ATOM 1544 C CA . THR A 1 200 ? 48.131 -0.767 -34.286 1.00 70.25 200 THR A CA 1
ATOM 1545 C C . THR A 1 200 ? 48.249 0.430 -33.360 1.00 70.25 200 THR A C 1
ATOM 1547 O O . THR A 1 200 ? 49.308 1.050 -33.281 1.00 70.25 200 THR A O 1
ATOM 1550 N N . TRP A 1 201 ? 47.133 0.832 -32.761 1.00 68.75 201 TRP A N 1
ATOM 1551 C CA . TRP A 1 201 ? 47.145 1.861 -31.740 1.00 68.75 201 TRP A CA 1
ATOM 1552 C C . TRP A 1 201 ? 47.945 1.292 -30.571 1.00 68.75 201 TRP A C 1
ATOM 1554 O O . TRP A 1 201 ? 47.462 0.397 -29.881 1.00 68.75 201 TRP A O 1
ATOM 1564 N N . ASP A 1 202 ? 49.188 1.747 -30.420 1.00 75.50 202 ASP A N 1
ATOM 1565 C CA . ASP A 1 202 ? 49.989 1.451 -29.239 1.00 75.50 202 ASP A CA 1
ATOM 1566 C C . ASP A 1 202 ? 49.416 2.278 -28.095 1.00 75.50 202 ASP A C 1
ATOM 1568 O O . ASP A 1 202 ? 49.447 3.512 -28.127 1.00 75.50 202 ASP A O 1
ATOM 1572 N N . ASP A 1 203 ? 48.837 1.579 -27.122 1.00 74.75 203 ASP A N 1
ATOM 1573 C CA . ASP A 1 203 ? 48.313 2.190 -25.910 1.00 74.75 203 ASP A CA 1
ATOM 1574 C C . ASP A 1 203 ? 49.476 2.864 -25.168 1.00 74.75 203 ASP A C 1
ATOM 1576 O O . ASP A 1 203 ? 50.434 2.181 -24.784 1.00 74.75 203 ASP A O 1
ATOM 1580 N N . PRO A 1 204 ? 49.472 4.200 -25.017 1.00 76.50 204 PRO A N 1
ATOM 1581 C CA . PRO A 1 204 ? 50.536 4.872 -24.300 1.00 76.50 204 PRO A CA 1
ATOM 1582 C C . PRO A 1 204 ? 50.515 4.423 -22.836 1.00 76.50 204 PRO A C 1
ATOM 1584 O O . PRO A 1 204 ? 49.490 4.505 -22.170 1.00 76.50 204 PRO A O 1
ATOM 1587 N N . GLU A 1 205 ? 51.671 4.024 -22.299 1.00 77.69 205 GLU A N 1
ATOM 1588 C CA . GLU A 1 205 ? 51.812 3.608 -20.889 1.00 77.69 205 GLU A CA 1
ATOM 1589 C C . GLU A 1 205 ? 51.370 4.690 -19.882 1.00 77.69 205 GLU A C 1
ATOM 1591 O O . GLU A 1 205 ? 51.158 4.402 -18.705 1.00 77.69 205 GLU A O 1
ATOM 1596 N N . ILE A 1 206 ? 51.258 5.940 -20.343 1.00 77.50 206 ILE A N 1
ATOM 1597 C CA . ILE A 1 206 ? 50.834 7.099 -19.567 1.00 77.50 206 ILE A CA 1
ATOM 1598 C C . ILE A 1 206 ? 49.492 7.580 -20.118 1.00 77.50 206 ILE A C 1
ATOM 1600 O O . ILE A 1 206 ? 49.410 8.093 -21.240 1.00 77.50 206 ILE A O 1
ATOM 1604 N N . ASP A 1 207 ? 48.465 7.453 -19.284 1.00 82.31 207 ASP A N 1
ATOM 1605 C CA . ASP A 1 207 ? 47.126 7.984 -19.519 1.00 82.31 207 ASP A CA 1
ATOM 1606 C C . ASP A 1 207 ? 47.175 9.522 -19.696 1.00 82.31 207 ASP A C 1
ATOM 1608 O O . ASP A 1 207 ? 48.004 10.227 -19.110 1.00 82.31 207 ASP A O 1
ATOM 1612 N N . GLU A 1 208 ? 46.312 10.051 -20.569 1.00 81.62 208 GLU A N 1
ATOM 1613 C CA . GLU A 1 208 ? 46.202 11.483 -20.872 1.00 81.62 208 GLU A CA 1
ATOM 1614 C C . GLU A 1 208 ? 46.060 12.352 -19.608 1.00 81.62 208 GLU A C 1
ATOM 1616 O O . GLU A 1 208 ? 46.651 13.429 -19.529 1.00 81.62 208 GLU A O 1
ATOM 1621 N N . GLU A 1 209 ? 45.340 11.874 -18.593 1.00 80.94 209 GLU A N 1
ATOM 1622 C CA . GLU A 1 209 ? 45.149 12.539 -17.306 1.00 80.94 209 GLU A CA 1
ATOM 1623 C C . GLU A 1 209 ? 46.480 12.744 -16.565 1.00 80.94 209 GLU A C 1
ATOM 1625 O O . GLU A 1 209 ? 46.747 13.834 -16.048 1.00 80.94 209 GLU A O 1
ATOM 1630 N N . ASP A 1 210 ? 47.358 11.741 -16.563 1.00 83.19 210 ASP A N 1
ATOM 1631 C CA . ASP A 1 210 ? 48.664 11.826 -15.905 1.00 83.19 210 ASP A CA 1
ATOM 1632 C C . ASP A 1 210 ? 49.631 12.750 -16.654 1.00 83.19 210 ASP A C 1
ATOM 1634 O O . ASP A 1 210 ? 50.426 13.463 -16.030 1.00 83.19 210 ASP A O 1
ATOM 1638 N N . ARG A 1 211 ? 49.524 12.821 -17.986 1.00 83.12 211 ARG A N 1
ATOM 1639 C CA . ARG A 1 211 ? 50.271 13.801 -18.786 1.00 83.12 211 ARG A CA 1
ATOM 1640 C C . ARG A 1 211 ? 49.844 15.228 -18.452 1.00 83.12 211 ARG A C 1
ATOM 1642 O O . ARG A 1 211 ? 50.697 16.098 -18.272 1.00 83.12 211 ARG A O 1
ATOM 1649 N N . ILE A 1 212 ? 48.537 15.465 -18.330 1.00 78.12 212 ILE A N 1
ATOM 1650 C CA . ILE A 1 212 ? 47.990 16.782 -17.984 1.00 78.12 212 ILE A CA 1
ATOM 1651 C C . ILE A 1 212 ? 48.425 17.186 -16.568 1.00 78.12 212 ILE A C 1
ATOM 1653 O O . ILE A 1 212 ? 48.863 18.317 -16.381 1.00 78.12 212 ILE A O 1
ATOM 1657 N N . ARG A 1 213 ? 48.438 16.266 -15.589 1.00 80.12 213 ARG A N 1
ATOM 1658 C CA . ARG A 1 213 ? 48.937 16.539 -14.221 1.00 80.12 213 ARG A CA 1
ATOM 1659 C C . ARG A 1 213 ? 50.408 16.956 -14.173 1.00 80.12 213 ARG A C 1
ATOM 1661 O O . ARG A 1 213 ? 50.774 17.770 -13.329 1.00 80.12 213 ARG A O 1
ATOM 1668 N N . GLN A 1 214 ? 51.254 16.416 -15.052 1.00 77.56 214 GLN A N 1
ATOM 1669 C CA . GLN A 1 214 ? 52.663 16.826 -15.138 1.00 77.56 214 GLN A CA 1
ATOM 1670 C C . GLN A 1 214 ? 52.831 18.223 -15.743 1.00 77.56 214 GLN A C 1
ATOM 1672 O O . GLN A 1 214 ? 53.753 18.942 -15.363 1.00 77.56 214 GLN A O 1
ATOM 1677 N N . ILE A 1 215 ?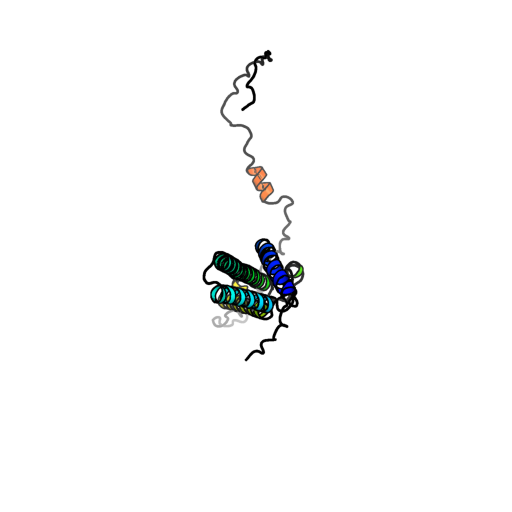 51.950 18.611 -16.668 1.00 75.44 215 ILE A N 1
ATOM 1678 C CA . ILE A 1 215 ? 51.971 19.928 -17.317 1.00 75.44 215 ILE A CA 1
ATOM 1679 C C . ILE A 1 215 ? 51.378 21.003 -16.392 1.00 75.44 215 ILE A C 1
ATOM 1681 O O . ILE A 1 215 ? 51.932 22.096 -16.296 1.00 75.44 215 ILE A O 1
ATOM 1685 N N . ASP A 1 216 ? 50.306 20.672 -15.666 1.00 68.75 216 ASP A N 1
ATOM 1686 C CA . ASP A 1 216 ? 49.636 21.549 -14.693 1.00 68.75 216 ASP A CA 1
ATOM 1687 C C . ASP A 1 216 ? 50.334 21.597 -13.325 1.00 68.75 216 ASP A C 1
ATOM 1689 O O . ASP A 1 216 ? 49.858 22.262 -12.398 1.00 68.75 216 ASP A O 1
ATOM 1693 N N . ALA A 1 217 ? 51.484 20.931 -13.180 1.00 70.94 217 ALA A N 1
ATOM 1694 C CA . ALA A 1 217 ? 52.359 21.102 -12.032 1.00 70.94 217 ALA A CA 1
ATOM 1695 C C . ALA A 1 217 ? 52.883 22.548 -12.014 1.00 70.94 217 ALA A C 1
ATOM 1697 O O . ALA A 1 217 ? 53.903 22.888 -12.617 1.00 70.94 217 ALA A O 1
ATOM 1698 N N . PHE A 1 218 ? 52.142 23.418 -11.326 1.00 58.59 218 PHE A N 1
ATOM 1699 C CA . PHE A 1 218 ? 52.528 24.799 -11.083 1.00 58.59 218 PHE A CA 1
ATOM 1700 C C . PHE A 1 218 ? 53.954 24.833 -10.514 1.00 58.59 218 PHE A C 1
ATOM 1702 O O . PHE A 1 218 ? 54.244 24.113 -9.558 1.00 58.59 218 PHE A O 1
ATOM 1709 N N . PRO A 1 219 ? 54.861 25.664 -11.056 1.00 70.31 219 PRO A N 1
ATOM 1710 C CA . PRO A 1 219 ? 56.201 25.773 -10.505 1.00 70.31 219 PRO A CA 1
ATOM 1711 C C . PRO A 1 219 ? 56.120 26.254 -9.050 1.00 70.31 219 PRO A C 1
ATOM 1713 O O . PRO A 1 219 ? 55.581 27.327 -8.778 1.00 70.31 219 PRO A O 1
ATOM 1716 N N . ASP A 1 220 ? 56.720 25.500 -8.123 1.00 62.00 220 ASP A N 1
ATOM 1717 C CA . ASP A 1 220 ? 56.763 25.767 -6.670 1.00 62.00 220 ASP A CA 1
ATOM 1718 C C . ASP A 1 220 ? 57.534 27.050 -6.275 1.00 62.00 220 ASP A C 1
ATOM 1720 O O . ASP A 1 220 ? 57.925 27.250 -5.121 1.00 62.00 220 ASP A O 1
ATOM 1724 N N . ARG A 1 221 ? 57.786 27.967 -7.217 1.00 55.81 221 ARG A N 1
ATOM 1725 C CA . ARG A 1 221 ? 58.469 29.226 -6.931 1.00 55.81 221 ARG A CA 1
ATOM 1726 C C . ARG A 1 221 ? 57.932 30.381 -7.776 1.00 55.81 221 ARG A C 1
ATOM 1728 O O . ARG A 1 221 ? 58.103 30.372 -8.993 1.00 55.81 221 ARG A O 1
ATOM 1735 N N . PRO A 1 222 ? 57.392 31.440 -7.146 1.00 48.84 222 PRO A N 1
ATOM 1736 C CA . PRO A 1 222 ? 57.156 32.702 -7.825 1.00 48.84 222 PRO A CA 1
ATOM 1737 C C . PRO A 1 222 ? 58.502 33.288 -8.266 1.00 48.84 222 PRO A C 1
ATOM 1739 O O . PRO A 1 222 ? 59.347 33.651 -7.440 1.00 48.84 222 PRO A O 1
ATOM 1742 N N . THR A 1 223 ? 58.719 33.388 -9.574 1.00 54.19 223 THR A N 1
ATOM 1743 C CA . THR A 1 223 ? 59.809 34.180 -10.147 1.00 54.19 223 THR A CA 1
ATOM 1744 C C . THR A 1 223 ? 59.505 35.654 -9.889 1.00 54.19 223 THR A C 1
ATOM 1746 O O . THR A 1 223 ? 58.794 36.283 -10.664 1.00 54.19 223 THR A O 1
ATOM 1749 N N . GLY A 1 224 ? 60.001 36.206 -8.777 1.00 54.47 224 GLY A N 1
ATOM 1750 C CA . GLY A 1 224 ? 59.927 37.652 -8.543 1.00 54.47 224 GLY A CA 1
ATOM 1751 C C . GLY A 1 224 ? 59.840 38.135 -7.098 1.00 54.47 224 GLY A C 1
ATOM 1752 O O . GLY A 1 224 ? 59.053 39.030 -6.830 1.00 54.47 224 GLY A O 1
ATOM 1753 N N . ALA A 1 225 ? 60.627 37.604 -6.162 1.00 43.50 225 ALA A N 1
ATOM 1754 C CA . ALA A 1 225 ? 60.993 38.341 -4.946 1.00 43.50 225 ALA A CA 1
ATOM 1755 C C . ALA A 1 225 ? 62.225 37.698 -4.300 1.00 43.50 225 ALA A C 1
ATOM 1757 O O . ALA A 1 225 ? 62.249 36.493 -4.045 1.00 43.50 225 ALA A O 1
ATOM 1758 N N . ALA A 1 226 ? 63.263 38.495 -4.043 1.00 48.03 226 ALA A N 1
ATOM 1759 C CA . ALA A 1 226 ? 64.388 38.078 -3.217 1.00 48.03 226 ALA A CA 1
ATOM 1760 C C . ALA A 1 226 ? 63.896 37.747 -1.795 1.00 48.03 226 ALA A C 1
ATOM 1762 O O . ALA A 1 226 ? 63.057 38.455 -1.239 1.00 48.03 226 ALA A O 1
ATOM 1763 N N . SER A 1 227 ? 64.410 36.658 -1.226 1.00 51.41 227 SER A N 1
ATOM 1764 C CA . SER A 1 227 ? 64.009 36.149 0.089 1.00 51.41 227 SER A CA 1
ATOM 1765 C C . SER A 1 227 ? 64.435 37.118 1.202 1.00 51.41 227 SER A C 1
ATOM 1767 O O . SER A 1 227 ? 65.626 37.426 1.278 1.00 51.41 227 SER A O 1
ATOM 1769 N N . PRO A 1 228 ? 63.539 37.571 2.098 1.00 49.78 228 PRO A N 1
ATOM 1770 C CA . PRO A 1 228 ? 63.966 38.200 3.339 1.00 49.78 228 PRO A CA 1
ATOM 1771 C C . PRO A 1 228 ? 64.504 37.132 4.306 1.00 49.78 228 PRO A C 1
ATOM 1773 O O . PRO A 1 228 ? 64.001 36.009 4.375 1.00 49.78 228 PRO A O 1
ATOM 1776 N N . GLU A 1 229 ? 65.572 37.489 5.014 1.00 50.19 229 GLU A N 1
ATOM 1777 C CA . GLU A 1 229 ? 66.293 36.664 5.988 1.00 50.19 229 GLU A CA 1
ATOM 1778 C C . GLU A 1 229 ? 65.394 36.279 7.189 1.00 50.19 229 GLU A C 1
ATOM 1780 O O . GLU A 1 229 ? 64.608 37.110 7.655 1.00 50.19 229 GLU A O 1
ATOM 1785 N N . PRO A 1 230 ? 65.472 35.041 7.719 1.00 56.81 230 PRO A N 1
ATOM 1786 C CA . PRO A 1 230 ? 64.579 34.600 8.788 1.00 56.81 230 PRO A CA 1
ATOM 1787 C C . PRO A 1 230 ? 64.973 35.189 10.159 1.00 56.81 230 PRO A C 1
ATOM 1789 O O . PRO A 1 230 ? 66.142 35.113 10.552 1.00 56.81 230 PRO A O 1
ATOM 1792 N N . PRO A 1 231 ? 64.022 35.711 10.960 1.00 49.59 231 PRO A N 1
ATOM 1793 C CA . PRO A 1 231 ? 64.300 36.096 12.336 1.00 49.59 231 PRO A CA 1
ATOM 1794 C C . PRO A 1 231 ? 64.429 34.872 13.256 1.00 49.59 231 PRO A C 1
ATOM 1796 O O . PRO A 1 231 ? 63.676 33.901 13.192 1.00 49.59 231 PRO A O 1
ATOM 1799 N N . ARG A 1 232 ? 65.422 34.963 14.142 1.00 46.22 232 ARG A N 1
ATOM 1800 C CA . ARG A 1 232 ? 65.880 33.939 15.089 1.00 46.22 232 ARG A CA 1
ATOM 1801 C C . ARG A 1 232 ? 64.796 33.551 16.103 1.00 46.22 232 ARG A C 1
ATOM 1803 O O . ARG A 1 232 ? 64.143 34.407 16.695 1.00 46.22 232 ARG A O 1
ATOM 1810 N N . SER A 1 233 ? 64.687 32.251 16.366 1.00 42.66 233 SER A N 1
ATOM 1811 C CA . SER A 1 233 ? 63.815 31.649 17.380 1.00 42.66 233 SER A CA 1
ATOM 1812 C C . SER A 1 233 ? 64.114 32.142 18.802 1.00 42.66 233 SER A C 1
ATOM 1814 O O . SER A 1 233 ? 65.274 32.164 19.221 1.00 42.66 233 SER A O 1
ATOM 1816 N N . ARG A 1 234 ? 63.069 32.408 19.595 1.00 35.78 234 ARG A N 1
ATOM 1817 C CA . ARG A 1 234 ? 63.147 32.444 21.063 1.00 35.78 234 ARG A CA 1
ATOM 1818 C C . ARG A 1 234 ? 62.090 31.518 21.670 1.00 35.78 234 ARG A C 1
ATOM 1820 O O . ARG A 1 234 ? 60.902 31.668 21.416 1.00 35.78 234 ARG A O 1
ATOM 1827 N N . SER A 1 235 ? 62.582 30.558 22.447 1.00 38.88 235 SER A N 1
ATOM 1828 C CA . SER A 1 235 ? 61.873 29.482 23.152 1.00 38.88 235 SER A CA 1
ATOM 1829 C C . SER A 1 235 ? 60.996 29.984 24.329 1.00 38.88 235 SER A C 1
ATOM 1831 O O . SER A 1 235 ? 61.079 31.160 24.695 1.00 38.88 235 SER A O 1
ATOM 1833 N N . PRO A 1 236 ? 60.158 29.113 24.937 1.00 49.19 236 PRO A N 1
ATOM 1834 C CA . PRO A 1 236 ? 58.964 29.488 25.695 1.00 49.19 236 PRO A CA 1
ATOM 1835 C C . PRO A 1 236 ? 59.243 29.738 27.184 1.00 49.19 236 PRO A C 1
ATOM 1837 O O . PRO A 1 236 ? 60.180 29.179 27.755 1.00 49.19 236 PRO A O 1
ATOM 1840 N N . ARG A 1 237 ? 58.381 30.524 27.844 1.00 35.41 237 ARG A N 1
ATOM 1841 C CA . ARG A 1 237 ? 58.307 30.600 29.312 1.00 35.41 237 ARG A CA 1
ATOM 1842 C C . ARG A 1 237 ? 56.863 30.546 29.817 1.00 35.41 237 ARG A C 1
ATOM 1844 O O . ARG A 1 237 ? 55.948 31.108 29.233 1.00 35.41 237 ARG A O 1
ATOM 1851 N N . THR A 1 238 ? 56.756 29.801 30.905 1.00 40.47 238 THR A N 1
ATOM 1852 C CA . THR A 1 238 ? 55.640 29.298 31.711 1.00 40.47 238 THR A CA 1
ATOM 1853 C C . THR A 1 238 ? 54.867 30.339 32.536 1.00 40.47 238 THR A C 1
ATOM 1855 O O . THR A 1 238 ? 55.432 31.372 32.887 1.00 40.47 238 THR A O 1
ATOM 1858 N N . ALA A 1 239 ? 53.632 29.954 32.921 1.00 39.53 239 ALA A N 1
ATOM 1859 C CA . ALA A 1 239 ? 52.892 30.165 34.197 1.00 39.53 239 ALA A CA 1
ATOM 1860 C C . ALA A 1 239 ? 51.414 30.539 33.907 1.00 39.53 239 ALA A C 1
ATOM 1862 O O . ALA A 1 239 ? 51.171 31.539 33.248 1.00 39.53 239 ALA A O 1
ATOM 1863 N N . ALA A 1 240 ? 50.395 29.699 34.143 1.00 36.66 240 ALA A N 1
ATOM 1864 C CA . ALA A 1 240 ? 49.827 29.176 35.402 1.00 36.66 240 ALA A CA 1
ATOM 1865 C C . ALA A 1 240 ? 48.985 30.199 36.214 1.00 36.66 240 ALA A C 1
ATOM 1867 O O . ALA A 1 240 ? 49.422 31.326 36.416 1.00 36.66 240 ALA A O 1
ATOM 1868 N N . CYS A 1 241 ? 47.843 29.708 36.740 1.00 33.12 241 CYS A N 1
ATOM 1869 C CA . CYS A 1 241 ? 46.789 30.333 37.583 1.00 33.12 241 CYS A CA 1
ATOM 1870 C C . CYS A 1 241 ? 45.732 31.199 36.853 1.00 33.12 241 CYS A C 1
ATOM 1872 O O . CYS A 1 241 ? 46.084 31.998 36.003 1.00 33.12 241 CYS A O 1
ATOM 1874 N N . ALA A 1 242 ? 44.418 31.128 37.120 1.00 39.72 242 ALA A N 1
ATOM 1875 C CA . ALA A 1 242 ? 43.650 30.565 38.241 1.00 39.72 242 ALA A CA 1
ATOM 1876 C C . ALA A 1 242 ? 42.211 30.188 37.784 1.00 39.72 242 ALA A C 1
ATOM 1878 O O . ALA A 1 242 ? 41.664 30.827 36.892 1.00 39.72 242 ALA A O 1
ATOM 1879 N N . ALA A 1 243 ? 41.672 29.051 38.252 1.00 38.62 243 ALA A N 1
ATOM 1880 C CA . ALA A 1 243 ? 40.543 28.931 39.202 1.00 38.62 243 ALA A CA 1
ATOM 1881 C C . ALA A 1 243 ? 39.254 29.645 38.748 1.00 38.62 243 ALA A C 1
ATOM 1883 O O . ALA A 1 243 ? 39.195 30.864 38.714 1.00 38.62 243 ALA A O 1
ATOM 1884 N N . SER A 1 244 ? 38.195 28.940 38.353 1.00 39.88 244 SER A N 1
ATOM 1885 C CA . SER A 1 244 ? 37.206 28.226 39.194 1.00 39.88 244 SER A CA 1
ATOM 1886 C C . SER A 1 244 ? 35.861 28.790 38.740 1.00 39.88 244 SER A C 1
ATOM 1888 O O . SER A 1 244 ? 35.809 29.998 38.605 1.00 39.88 244 SER A O 1
ATOM 1890 N N . TRP A 1 245 ? 34.817 27.990 38.513 1.00 39.31 245 TRP A N 1
ATOM 1891 C CA . TRP A 1 245 ? 33.421 28.388 38.755 1.00 39.31 245 TRP A CA 1
ATOM 1892 C C . TRP A 1 245 ? 32.642 27.140 39.183 1.00 39.31 245 TRP A C 1
ATOM 1894 O O . TRP A 1 245 ? 32.719 26.080 38.560 1.00 39.31 245 TRP A O 1
ATOM 1904 N N . SER A 1 246 ? 31.975 27.288 40.326 1.00 43.03 246 SER A N 1
ATOM 1905 C CA . SER A 1 246 ? 31.245 26.271 41.075 1.00 43.03 246 SER A CA 1
ATOM 1906 C C . SER A 1 246 ? 29.935 25.835 40.419 1.00 43.03 246 SER A C 1
ATOM 1908 O O . SER A 1 246 ? 29.283 26.580 39.697 1.00 43.03 246 SER A O 1
ATOM 1910 N N . TYR A 1 247 ? 29.544 24.617 40.788 1.00 41.41 247 TYR A N 1
ATOM 1911 C CA . TYR A 1 247 ? 28.236 23.983 40.616 1.00 41.41 247 TYR A CA 1
ATOM 1912 C C . TYR A 1 247 ? 27.128 24.583 41.509 1.00 41.41 247 TYR A C 1
ATOM 1914 O O . TYR A 1 247 ? 27.427 25.044 42.610 1.00 41.41 247 TYR A O 1
ATOM 1922 N N . ARG A 1 248 ? 25.869 24.286 41.114 1.00 41.03 248 ARG A N 1
ATOM 1923 C CA . ARG A 1 248 ? 24.611 24.235 41.912 1.00 41.03 248 ARG A CA 1
ATOM 1924 C C . ARG A 1 248 ? 23.984 25.603 42.238 1.00 41.03 248 ARG A C 1
ATOM 1926 O O . ARG A 1 248 ? 24.699 26.523 42.599 1.00 41.03 248 ARG A O 1
ATOM 1933 N N . THR A 1 249 ? 22.672 25.821 42.133 1.00 51.31 249 THR A N 1
ATOM 1934 C CA . THR A 1 249 ? 21.468 24.959 42.229 1.00 51.31 249 THR A CA 1
ATOM 1935 C C . THR A 1 249 ? 20.397 25.381 41.237 1.00 51.31 249 THR A C 1
ATOM 1937 O O . THR A 1 249 ? 20.262 26.610 41.051 1.00 51.31 249 THR A O 1
#

Sequence (249 aa):
MNDGGDAPRLNKHQLLTIEKSLFELARKQKSQAIPVDLPVPAFWSSVGQLLQHLEADLAETIRDRGMTAEAQLKSRRLGTIRTCVSDLTRLRLNAFTEHAVLSNLLKSPQGDTVSVSASFQSLDWERHDPSERAYHSGVGHLVEKYKHEVSWNALLRGSGGEMPSSPEVGGHEPLTEFVERDDAVSQPTPDAPSEPPPSTWDDPEIDEEDRIRQIDAFPDRPTGAASPEPPRSRSPRTAACAASWSYRT

pLDDT: mean 77.09, std 21.87, range [33.12, 98.69]